Protein AF-0000000075265847 (afdb_homodimer)

Solvent-accessible surface area (backbone atoms only — not comparable to full-atom values): 12964 Å² total; per-residue (Å²): 106,71,60,53,37,53,52,49,43,49,44,54,66,62,80,43,61,28,34,30,32,36,36,67,32,55,53,76,58,84,52,82,84,31,66,40,62,36,36,36,45,34,37,46,44,64,29,36,35,35,42,69,47,59,87,81,55,74,63,70,60,64,56,57,48,52,52,39,46,28,69,57,31,28,37,22,17,57,64,40,64,60,42,39,52,38,47,22,68,69,51,72,51,67,64,33,45,73,42,57,48,54,59,61,51,72,42,48,92,68,62,66,69,43,75,41,54,42,87,81,101,110,70,61,54,37,55,51,51,44,49,45,57,66,61,80,44,60,26,34,30,32,33,37,65,32,53,54,77,58,86,52,83,83,30,66,40,62,35,36,36,46,34,36,48,45,65,30,36,34,35,41,67,49,59,86,82,56,73,63,73,59,66,57,58,48,54,51,40,45,28,70,55,33,27,38,22,19,56,63,38,64,59,43,39,52,37,47,22,70,70,50,71,50,68,63,32,46,74,41,57,48,55,59,63,49,70,44,51,92,66,63,68,69,42,74,41,54,41,87,80,102

pLDDT: mean 77.21, std 16.49, range [43.28, 97.56]

InterPro domains:
  IPR012337 Ribonuclease H-like superfamily [SSF53098] (10-109)
  IPR036397 Ribonuclease H superfamily [G3DSA:3.30.420.10] (1-119)

Nearest PDB structures (foldseek):
  2e6m-assembly1_A  TM=7.555E-01  e=4.601E-06  Mus musculus
  6k1d-assembly1_A  TM=6.950E-01  e=8.178E-07  Homo sapiens
  6k1c-assembly1_B  TM=6.923E-01  e=1.487E-06  Homo sapiens
  2fbv-assembly1_A  TM=7.306E-01  e=2.121E-05  Homo sapiens
  5v5f-assembly1_B  TM=6.894E-01  e=1.194E-04  Arabidopsis thaliana

Foldseek 3Di:
DVVLLVQVVVQVPVVAQAEKEKDWDWDPPPDPLGLATQWIWIGDDPDIDIDGDDSPDQADDPSVLCQQQDQSYAYEDACVVSNQVRCCVRRVHHGYHYDHPVVVVVCVPPDDDDDDDSVVD/DVVLLVQVVVQVPVVAQAEKEKDWDWDPPPDPLGLATQWIWIGDDPDIDIDGDDSPDQADDPSVLCQQQDQSYAYEDACVVSNQVRCCVRRVGHGYHYDHPVVVVVCPPPDDDDDDDSVVD

Organism: NCBI:txid747725

Structure (mmCIF, N/CA/C/O backbone):
data_AF-0000000075265847-model_v1
#
loop_
_entity.id
_entity.type
_entity.pdbx_description
1 polymer '3-5 exonuclease domain-containing protein'
#
loop_
_atom_site.group_PDB
_atom_site.id
_atom_site.type_symbol
_atom_site.label_atom_id
_atom_site.label_alt_id
_atom_site.label_comp_id
_atom_site.label_asym_id
_atom_site.label_entity_id
_atom_site.label_seq_id
_atom_site.pdbx_PDB_ins_code
_atom_site.Cartn_x
_atom_site.Cartn_y
_atom_site.Cartn_z
_atom_site.occupancy
_atom_site.B_iso_or_equiv
_atom_site.auth_seq_id
_atom_site.auth_comp_id
_atom_site.auth_asym_id
_atom_site.auth_atom_id
_atom_site.pdbx_PDB_model_num
ATOM 1 N N . MET A 1 1 ? 11.133 -18.25 -2.752 1 44.12 1 MET A N 1
ATOM 2 C CA . MET A 1 1 ? 9.734 -18.344 -2.348 1 44.12 1 MET A CA 1
ATOM 3 C C . MET A 1 1 ? 9.617 -18.688 -0.869 1 44.12 1 MET A C 1
ATOM 5 O O . MET A 1 1 ? 8.68 -18.25 -0.195 1 44.12 1 MET A O 1
ATOM 9 N N . LYS A 1 2 ? 10.586 -19.547 -0.464 1 52.62 2 LYS A N 1
ATOM 10 C CA . LYS A 1 2 ? 10.68 -19.969 0.93 1 52.62 2 LYS A CA 1
ATOM 11 C C . LYS A 1 2 ? 10.758 -18.781 1.867 1 52.62 2 LYS A C 1
ATOM 13 O O . LYS A 1 2 ? 10.078 -18.734 2.896 1 52.62 2 LYS A O 1
ATOM 18 N N . ASP A 1 3 ? 11.328 -17.812 1.285 1 56.88 3 ASP A N 1
ATOM 19 C CA . ASP A 1 3 ? 11.641 -16.656 2.107 1 56.88 3 ASP A CA 1
ATOM 20 C C . ASP A 1 3 ? 10.422 -15.758 2.283 1 56.88 3 ASP A C 1
ATOM 22 O O . ASP A 1 3 ? 10.148 -15.273 3.385 1 56.88 3 ASP A O 1
ATOM 26 N N . LEU A 1 4 ? 9.602 -15.812 1.253 1 54.72 4 LEU A N 1
ATOM 27 C CA . LEU A 1 4 ? 8.398 -15 1.376 1 54.72 4 LEU A CA 1
ATOM 28 C C . LEU A 1 4 ? 7.492 -15.531 2.48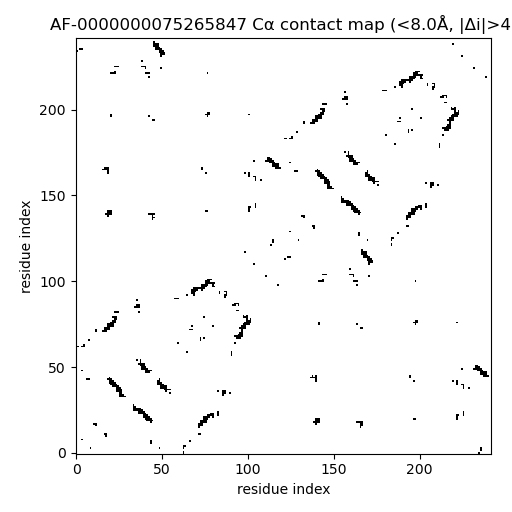 1 54.72 4 LEU A C 1
ATOM 30 O O . LEU A 1 4 ? 6.965 -14.766 3.285 1 54.72 4 LEU A O 1
ATOM 34 N N . ASN A 1 5 ? 7.363 -16.859 2.508 1 55.22 5 ASN A N 1
ATOM 35 C CA . ASN A 1 5 ? 6.516 -17.516 3.498 1 55.22 5 ASN A CA 1
ATOM 36 C C . ASN A 1 5 ? 6.984 -17.219 4.918 1 55.22 5 ASN A C 1
ATOM 38 O O . ASN A 1 5 ? 6.164 -16.969 5.805 1 55.22 5 ASN A O 1
ATOM 42 N N . GLU A 1 6 ? 8.203 -17.484 4.934 1 57.03 6 GLU A N 1
ATOM 43 C CA . GLU A 1 6 ? 8.75 -17.297 6.273 1 57.03 6 GLU A CA 1
ATOM 44 C C . GLU A 1 6 ? 8.547 -15.867 6.754 1 57.03 6 GLU A C 1
ATOM 46 O O . GLU A 1 6 ? 8.219 -15.641 7.922 1 57.03 6 GLU A O 1
ATOM 51 N N . LYS A 1 7 ? 8.75 -15.094 5.816 1 55.59 7 LYS A N 1
ATOM 52 C CA . LYS A 1 7 ? 8.68 -13.688 6.219 1 55.59 7 LYS A CA 1
ATOM 53 C C . LYS A 1 7 ? 7.238 -13.25 6.441 1 55.59 7 LYS A C 1
ATOM 55 O O . LYS A 1 7 ? 6.941 -12.523 7.395 1 55.59 7 LYS A O 1
ATOM 60 N N . LEU A 1 8 ? 6.449 -13.758 5.512 1 55.59 8 LEU A N 1
ATOM 61 C CA . LEU A 1 8 ? 5.043 -13.422 5.719 1 55.59 8 LEU A CA 1
ATOM 62 C C . LEU A 1 8 ? 4.492 -14.117 6.953 1 55.59 8 LEU A C 1
ATOM 64 O O . LEU A 1 8 ? 3.57 -13.617 7.602 1 55.59 8 LEU A O 1
ATOM 68 N N . ALA A 1 9 ? 5.039 -15.289 7.156 1 53.78 9 ALA A N 1
ATOM 69 C CA . ALA A 1 9 ? 4.715 -16.016 8.375 1 53.78 9 ALA A CA 1
ATOM 70 C C . ALA A 1 9 ? 5.062 -15.203 9.617 1 53.78 9 ALA A C 1
ATOM 72 O O . ALA A 1 9 ? 4.367 -15.281 10.633 1 53.78 9 ALA A O 1
ATOM 73 N N . VAL A 1 10 ? 6.035 -14.539 9.461 1 49.72 10 VAL A N 1
ATOM 74 C CA . VAL A 1 10 ? 6.438 -13.695 10.586 1 49.72 10 VAL A CA 1
ATOM 75 C C . VAL A 1 10 ? 5.41 -12.594 10.797 1 49.72 10 VAL A C 1
ATOM 77 O O . VAL A 1 10 ? 5.086 -12.25 11.938 1 49.72 10 VAL A O 1
ATOM 80 N N . ALA A 1 11 ? 4.992 -12.133 9.664 1 50.72 11 ALA A N 1
ATOM 81 C CA . ALA A 1 11 ? 3.93 -11.141 9.82 1 50.72 11 ALA A CA 1
ATOM 82 C C . ALA A 1 11 ? 2.709 -11.742 10.508 1 50.72 11 ALA A C 1
ATOM 84 O O . ALA A 1 11 ? 2.004 -11.062 11.25 1 50.72 11 ALA A O 1
ATOM 85 N N . LYS A 1 12 ? 2.463 -12.984 10.203 1 49.75 12 LYS A N 1
ATOM 86 C CA . LYS A 1 12 ? 1.387 -13.727 10.859 1 49.75 12 LYS A CA 1
ATOM 87 C C . LYS A 1 12 ? 1.644 -13.859 12.359 1 49.75 12 LYS A C 1
ATOM 89 O O . LYS A 1 12 ? 0.705 -13.836 13.156 1 49.75 12 LYS A O 1
ATOM 94 N N . ASN A 1 13 ? 2.812 -14.234 12.594 1 46.66 13 ASN A N 1
ATOM 95 C CA . ASN A 1 13 ? 3.07 -14.68 13.961 1 46.66 13 ASN A CA 1
ATOM 96 C C . ASN A 1 13 ? 2.918 -13.531 14.953 1 46.66 13 ASN A C 1
ATOM 98 O O . ASN A 1 13 ? 3.006 -13.742 16.172 1 46.66 13 ASN A O 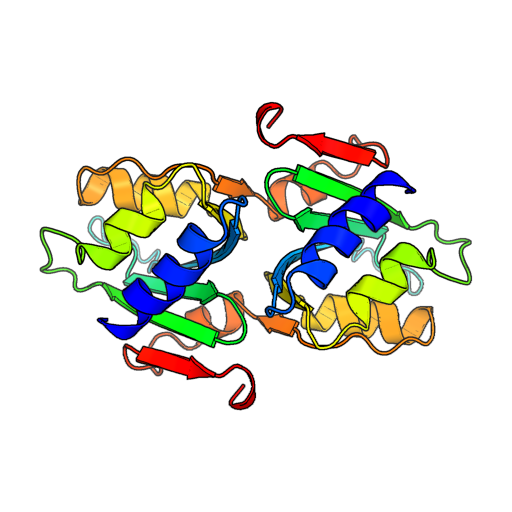1
ATOM 102 N N . ALA A 1 14 ? 2.842 -12.43 14.398 1 44.59 14 ALA A N 1
ATOM 103 C CA . ALA A 1 14 ? 2.811 -11.484 15.516 1 44.59 14 ALA A CA 1
ATOM 104 C C . ALA A 1 14 ? 1.408 -11.391 16.109 1 44.59 14 ALA A C 1
ATOM 106 O O . ALA A 1 14 ? 1.193 -10.68 17.094 1 44.59 14 ALA A O 1
ATOM 107 N N . GLY A 1 15 ? 0.545 -12.312 15.93 1 49.16 15 GLY A N 1
ATOM 108 C CA . GLY A 1 15 ? -0.742 -12.203 16.594 1 49.16 15 GLY A CA 1
ATOM 109 C C . GLY A 1 15 ? -1.493 -10.938 16.25 1 49.16 15 GLY A C 1
ATOM 110 O O . GLY A 1 15 ? -2.49 -10.602 16.891 1 49.16 15 GLY A O 1
ATOM 111 N N . ARG A 1 16 ? -0.965 -10.094 15.492 1 57.69 16 ARG A N 1
ATOM 112 C CA . ARG A 1 16 ? -1.621 -8.844 15.141 1 57.69 16 ARG A CA 1
ATOM 113 C C . ARG A 1 16 ? -1.81 -8.727 13.625 1 57.69 16 ARG A C 1
ATOM 115 O O . ARG A 1 16 ? -1.023 -9.273 12.852 1 57.69 16 ARG A O 1
ATOM 122 N N . PRO A 1 17 ? -2.996 -8.188 13.25 1 64.38 17 PRO A N 1
ATOM 123 C CA . PRO A 1 17 ? -3.188 -7.906 11.828 1 64.38 17 PRO A CA 1
ATOM 124 C C . PRO A 1 17 ? -1.991 -7.191 11.195 1 64.38 17 PRO A C 1
ATOM 126 O O . PRO A 1 17 ? -1.363 -6.352 11.844 1 64.38 17 PRO A O 1
ATOM 129 N N . SER A 1 18 ? -1.623 -7.84 10.094 1 79.44 18 SER A N 1
ATOM 130 C CA . SER A 1 18 ? -0.477 -7.273 9.391 1 79.44 18 SER A CA 1
ATOM 131 C C . SER A 1 18 ? -0.901 -6.625 8.078 1 79.44 18 SER A C 1
ATOM 133 O O . SER A 1 18 ? -1.967 -6.934 7.539 1 79.44 18 SER A O 1
ATOM 135 N N . VAL A 1 19 ? -0.211 -5.566 7.672 1 87.44 19 VAL A N 1
ATOM 136 C CA . VAL A 1 19 ? -0.46 -4.883 6.406 1 87.44 19 VAL A CA 1
ATOM 137 C C . VAL A 1 19 ? 0.689 -5.156 5.438 1 87.44 19 VAL A C 1
ATOM 139 O O . VAL A 1 19 ? 1.859 -5.125 5.828 1 87.44 19 VAL A O 1
ATOM 142 N N . ILE A 1 20 ? 0.306 -5.496 4.195 1 89.62 20 ILE A N 1
ATOM 143 C CA . ILE A 1 20 ? 1.3 -5.598 3.133 1 89.62 20 ILE A CA 1
ATOM 144 C C . ILE A 1 20 ? 0.877 -4.73 1.949 1 89.62 20 ILE A C 1
ATOM 146 O O . ILE A 1 20 ? -0.312 -4.465 1.759 1 89.62 20 ILE A O 1
ATOM 150 N N . GLY A 1 21 ? 1.846 -4.219 1.246 1 91 21 GLY A N 1
ATOM 151 C CA . GLY A 1 21 ? 1.562 -3.6 -0.037 1 91 21 GLY A CA 1
ATOM 152 C C . GLY A 1 21 ? 1.447 -4.598 -1.173 1 91 21 GLY A C 1
ATOM 153 O O . GLY A 1 21 ? 2.219 -5.559 -1.243 1 91 21 GLY A O 1
ATOM 154 N N . LEU A 1 22 ? 0.469 -4.367 -1.992 1 92.62 22 LEU A N 1
ATOM 155 C CA . LEU A 1 22 ? 0.282 -5.258 -3.131 1 92.62 22 LEU A CA 1
ATOM 156 C C . LEU A 1 22 ? -0.04 -4.469 -4.395 1 92.62 22 LEU A C 1
ATOM 158 O O . LEU A 1 22 ? -0.836 -3.525 -4.355 1 92.62 22 LEU A O 1
ATOM 162 N N . ASP A 1 23 ? 0.69 -4.863 -5.422 1 88.06 23 ASP A N 1
ATOM 163 C CA . ASP A 1 23 ? 0.349 -4.359 -6.75 1 88.06 23 ASP A CA 1
ATOM 164 C C . ASP A 1 23 ? 0.289 -5.496 -7.77 1 88.06 23 ASP A C 1
ATOM 166 O O . ASP A 1 23 ? 0.833 -6.578 -7.535 1 88.06 23 ASP A O 1
ATOM 170 N N . THR A 1 24 ? -0.585 -5.23 -8.773 1 89.75 24 THR A N 1
ATOM 171 C CA . THR A 1 24 ? -0.659 -6.199 -9.867 1 89.75 24 THR A CA 1
ATOM 172 C C . THR A 1 24 ? -0.513 -5.5 -11.211 1 89.75 24 THR A C 1
ATOM 174 O O . THR A 1 24 ? -1.019 -4.395 -11.406 1 89.75 24 THR A O 1
ATOM 177 N N . GLU A 1 25 ? 0.151 -6.195 -12.094 1 84.25 25 GLU A N 1
ATOM 178 C CA . GLU A 1 25 ? 0.326 -5.703 -13.453 1 84.25 25 GLU A CA 1
ATOM 179 C C . GLU A 1 25 ? -0.138 -6.738 -14.477 1 84.25 25 GLU A C 1
ATOM 181 O O . GLU A 1 25 ? 0.118 -7.934 -14.32 1 84.25 25 GLU A O 1
ATOM 186 N N . TRP A 1 26 ? -0.874 -6.18 -15.414 1 81.44 26 TRP A N 1
ATOM 187 C CA . TRP A 1 26 ? -1.329 -7.031 -16.5 1 81.44 26 TRP A CA 1
ATOM 188 C C . TRP A 1 26 ? -1.251 -6.293 -17.844 1 81.44 26 TRP A C 1
ATOM 190 O O . TRP A 1 26 ? -1.156 -5.062 -17.875 1 81.44 26 TRP A O 1
ATOM 200 N N . ASN A 1 27 ? -0.894 -6.934 -18.891 1 71.75 27 ASN A N 1
ATOM 201 C CA . ASN A 1 27 ? -0.859 -6.352 -20.219 1 71.75 27 ASN A CA 1
ATOM 202 C C . ASN A 1 27 ? -2.26 -6.219 -20.812 1 71.75 27 ASN A C 1
ATOM 204 O O . ASN A 1 27 ? -3.02 -7.188 -20.844 1 71.75 27 ASN A O 1
ATOM 208 N N . ASP A 1 28 ? -2.725 -4.957 -20.828 1 62.78 28 ASP A N 1
ATOM 209 C CA . ASP A 1 28 ? -4.039 -4.711 -21.406 1 62.78 28 ASP A CA 1
ATOM 210 C C . ASP A 1 28 ? -4.051 -5.07 -22.891 1 62.78 28 ASP A C 1
ATOM 212 O O . ASP A 1 28 ? -5.039 -4.824 -23.594 1 62.78 28 ASP A O 1
ATOM 216 N N . ASN A 1 29 ? -2.984 -5.445 -23.422 1 56.91 29 ASN A N 1
ATOM 217 C CA . ASN A 1 29 ? -3.121 -5.688 -24.859 1 56.91 29 ASN A CA 1
ATOM 218 C C . ASN A 1 29 ? -4.309 -6.598 -25.156 1 56.91 29 ASN A C 1
ATOM 220 O O . ASN A 1 29 ? -4.734 -7.375 -24.297 1 56.91 29 ASN A O 1
ATOM 224 N N . GLU A 1 30 ? -5.117 -6.16 -26.125 1 50.12 30 GLU A N 1
ATOM 225 C CA . GLU A 1 30 ? -6.352 -6.672 -26.719 1 50.12 30 GLU A CA 1
ATOM 226 C C . GLU A 1 30 ? -6.371 -8.195 -26.719 1 50.12 30 GLU A C 1
ATOM 228 O O . GLU A 1 30 ? -7.309 -8.805 -27.234 1 50.12 30 GLU A O 1
ATOM 233 N N . ASN A 1 31 ? -5.371 -8.836 -26.484 1 51.03 31 ASN A N 1
ATOM 234 C CA . ASN A 1 31 ? -5.547 -10.281 -26.594 1 51.03 31 ASN A CA 1
ATOM 235 C C . ASN A 1 31 ? -6.27 -10.852 -25.391 1 51.03 31 ASN A C 1
ATOM 237 O O . ASN A 1 31 ? -5.934 -10.523 -24.25 1 51.03 31 ASN A O 1
ATOM 241 N N . PRO A 1 32 ? -7.414 -11.406 -25.547 1 50 32 PRO A N 1
ATOM 242 C CA . PRO A 1 32 ? -8.344 -12.016 -24.594 1 50 32 PRO A CA 1
ATOM 243 C C . PRO A 1 32 ? -7.633 -12.664 -23.406 1 50 32 PRO A C 1
ATOM 245 O O . PRO A 1 32 ? -8.172 -12.672 -22.297 1 50 32 PRO A O 1
ATOM 248 N N . ARG A 1 33 ? -6.637 -13.461 -23.719 1 51.41 33 ARG A N 1
ATOM 249 C CA . ARG A 1 33 ? -5.93 -14.18 -22.672 1 51.41 33 ARG A CA 1
ATOM 250 C C . ARG A 1 33 ? -5.191 -13.211 -21.75 1 51.41 33 ARG A C 1
ATOM 252 O O . ARG A 1 33 ? -4.574 -13.625 -20.766 1 51.41 33 ARG A O 1
ATOM 259 N N . HIS A 1 34 ? -5.145 -11.914 -22.031 1 55.81 34 HIS A N 1
ATOM 260 C CA . HIS A 1 34 ? -4.285 -10.828 -21.562 1 55.81 34 HIS A CA 1
ATOM 261 C C . HIS A 1 34 ? -4.828 -10.211 -20.281 1 55.81 34 HIS A C 1
ATOM 263 O O . HIS A 1 34 ? -4.309 -9.203 -19.797 1 55.81 34 HIS A O 1
ATOM 269 N N . ASP A 1 35 ? -5.82 -10.812 -19.734 1 61.53 35 ASP A N 1
ATOM 270 C CA . ASP A 1 35 ? -6.375 -10.297 -18.484 1 61.53 35 ASP A CA 1
ATOM 271 C C . ASP A 1 35 ? -5.691 -10.93 -17.281 1 61.53 35 ASP A C 1
ATOM 273 O O . ASP A 1 35 ? -6.211 -10.875 -16.156 1 61.53 35 ASP A O 1
ATOM 277 N N . GLN A 1 36 ? -4.586 -11.477 -17.719 1 82.88 36 GLN A N 1
ATOM 278 C CA . GLN A 1 36 ? -3.984 -12.203 -16.609 1 82.88 36 GLN A CA 1
ATOM 279 C C . GLN A 1 36 ? -2.883 -11.383 -15.938 1 82.88 36 GLN A C 1
ATOM 281 O O . GLN A 1 36 ? -2.111 -10.695 -16.625 1 82.88 36 GLN A O 1
ATOM 286 N N . VAL A 1 37 ? -2.934 -11.406 -14.742 1 88.88 37 VAL A N 1
ATOM 287 C CA . VAL A 1 37 ? -1.876 -10.758 -13.969 1 88.88 37 VAL A CA 1
ATOM 288 C C . VAL A 1 37 ? -0.53 -11.398 -14.297 1 88.88 37 VAL A C 1
ATOM 290 O O . VAL A 1 37 ? -0.396 -12.625 -14.266 1 88.88 37 VAL A O 1
ATOM 293 N N . ASP A 1 38 ? 0.388 -10.539 -14.695 1 87.31 38 ASP A N 1
ATOM 294 C CA . ASP A 1 38 ? 1.698 -11.055 -15.078 1 87.31 38 ASP A CA 1
ATOM 295 C C . ASP A 1 38 ? 2.701 -10.922 -13.938 1 87.31 38 ASP A C 1
ATOM 297 O O . ASP A 1 38 ? 3.588 -11.766 -13.781 1 87.31 38 ASP A O 1
ATOM 301 N N . VAL A 1 39 ? 2.566 -9.859 -13.211 1 87.06 39 VAL A N 1
ATOM 302 C CA . VAL A 1 39 ? 3.547 -9.57 -12.172 1 87.06 39 VAL A CA 1
ATOM 303 C C . VAL A 1 39 ? 2.836 -9.109 -10.906 1 87.06 39 VAL A C 1
ATOM 305 O O . VAL A 1 39 ? 1.888 -8.32 -10.969 1 87.06 39 VAL A O 1
ATOM 308 N N . ILE A 1 40 ? 3.375 -9.602 -9.75 1 90.19 40 ILE A N 1
ATOM 309 C CA . ILE A 1 40 ? 2.842 -9.195 -8.453 1 90.19 40 ILE A CA 1
ATOM 310 C C . ILE A 1 40 ? 3.984 -8.742 -7.543 1 90.19 40 ILE A C 1
ATOM 312 O O . ILE A 1 40 ? 4.723 -9.578 -7.008 1 90.19 40 ILE A O 1
ATOM 316 N N . PRO A 1 41 ? 4.191 -7.516 -7.379 1 89.25 41 PRO A N 1
ATOM 317 C CA . PRO A 1 41 ? 5.051 -7.008 -6.305 1 89.25 41 PRO A CA 1
ATOM 318 C C . PRO A 1 41 ? 4.344 -6.969 -4.953 1 89.25 41 PRO A C 1
ATOM 320 O O . PRO A 1 41 ? 3.193 -6.535 -4.863 1 89.25 41 PRO A O 1
ATOM 323 N N . ILE A 1 42 ? 4.953 -7.48 -3.941 1 89.44 42 ILE A N 1
ATOM 324 C CA . ILE A 1 42 ? 4.434 -7.492 -2.578 1 89.44 42 ILE A CA 1
ATOM 325 C C . ILE A 1 42 ? 5.449 -6.852 -1.635 1 89.44 42 ILE A C 1
ATOM 327 O O . ILE A 1 42 ? 6.598 -7.301 -1.55 1 89.44 42 ILE A O 1
ATOM 331 N N . ALA A 1 43 ? 5.02 -5.844 -1.036 1 87.81 43 ALA A N 1
ATOM 332 C CA . ALA A 1 43 ? 5.867 -5.184 -0.047 1 87.81 43 ALA A CA 1
ATOM 333 C C . ALA A 1 43 ? 5.547 -5.676 1.362 1 87.81 43 ALA A C 1
ATOM 335 O O . ALA A 1 43 ? 4.395 -5.633 1.796 1 87.81 43 ALA A O 1
ATOM 336 N N . HIS A 1 44 ? 6.484 -6.129 2.08 1 82.81 44 HIS A N 1
ATOM 337 C CA . HIS A 1 44 ? 6.363 -6.609 3.453 1 82.81 44 HIS A CA 1
ATOM 338 C C . HIS A 1 44 ? 7.633 -6.324 4.25 1 82.81 44 HIS A C 1
ATOM 340 O O . HIS A 1 44 ? 8.742 -6.559 3.764 1 82.81 44 HIS A O 1
ATOM 346 N N . ASP A 1 45 ? 7.371 -5.758 5.438 1 77.44 45 ASP A N 1
ATOM 347 C CA . ASP A 1 45 ? 8.484 -5.359 6.289 1 77.44 45 ASP A CA 1
ATOM 348 C C . ASP A 1 45 ? 9.406 -4.383 5.566 1 77.44 45 ASP A C 1
ATOM 350 O O . ASP A 1 45 ? 8.969 -3.328 5.105 1 77.44 45 ASP A O 1
ATOM 354 N N . ASN A 1 46 ? 10.641 -4.684 5.352 1 76.69 46 ASN A N 1
ATOM 355 C CA . ASN A 1 46 ? 11.594 -3.824 4.652 1 76.69 46 ASN A CA 1
ATOM 356 C C . ASN A 1 46 ? 12.078 -4.461 3.354 1 76.69 46 ASN A C 1
ATOM 358 O O . ASN A 1 46 ? 13.211 -4.242 2.936 1 76.69 46 ASN A O 1
ATOM 362 N N . THR A 1 47 ? 11.109 -5.242 2.812 1 79.56 47 THR A N 1
ATOM 363 C CA . THR A 1 47 ? 11.477 -5.945 1.586 1 79.56 47 THR A CA 1
ATOM 364 C C . THR A 1 47 ? 10.336 -5.902 0.577 1 79.56 47 THR A C 1
ATOM 366 O O . THR A 1 47 ? 9.195 -5.605 0.938 1 79.56 47 THR A O 1
ATOM 369 N N . VAL A 1 48 ? 10.719 -6.176 -0.699 1 83.75 48 VAL A N 1
ATOM 370 C CA . VAL A 1 48 ? 9.734 -6.367 -1.76 1 83.75 48 VAL A CA 1
ATOM 371 C C . VAL A 1 48 ? 9.961 -7.711 -2.443 1 83.75 48 VAL A C 1
ATOM 373 O O . VAL A 1 48 ? 11.094 -8.031 -2.824 1 83.75 48 VAL A O 1
ATOM 376 N N . SER A 1 49 ? 8.906 -8.445 -2.477 1 84.81 49 SER A N 1
ATOM 377 C CA . SER A 1 49 ? 8.914 -9.68 -3.254 1 84.81 49 SER A CA 1
ATOM 378 C C . SER A 1 49 ? 8.195 -9.492 -4.586 1 84.81 49 SER A C 1
ATOM 380 O O . SER A 1 49 ? 7.07 -9 -4.625 1 84.81 49 SER A O 1
ATOM 382 N N . VAL A 1 50 ? 8.93 -9.859 -5.641 1 84.44 50 VAL A N 1
ATOM 383 C CA . VAL A 1 50 ? 8.32 -9.758 -6.965 1 84.44 50 VAL A CA 1
ATOM 384 C C . VAL A 1 50 ? 8.102 -11.148 -7.543 1 84.44 50 VAL A C 1
ATOM 386 O O . VAL A 1 50 ? 9.023 -11.969 -7.594 1 84.44 50 VAL A O 1
ATOM 389 N N . LEU A 1 51 ? 6.859 -11.383 -7.945 1 86.12 51 LEU A N 1
ATOM 390 C CA . LEU A 1 51 ? 6.527 -12.672 -8.555 1 86.12 51 LEU A CA 1
ATOM 391 C C . LEU A 1 51 ? 6.023 -12.477 -9.977 1 86.12 51 LEU A C 1
ATOM 393 O O . LEU A 1 51 ? 5.09 -11.711 -10.219 1 86.12 51 LEU A O 1
ATOM 397 N N . HIS A 1 52 ? 6.715 -13.195 -10.844 1 85.75 52 HIS A N 1
ATOM 398 C CA . HIS A 1 52 ? 6.223 -13.266 -12.211 1 85.75 52 HIS A CA 1
ATOM 399 C C . HIS A 1 52 ? 5.328 -14.492 -12.414 1 85.75 52 HIS A C 1
ATOM 401 O O . HIS A 1 52 ? 5.746 -15.617 -12.148 1 85.75 52 HIS A O 1
ATOM 407 N N . ILE A 1 53 ? 4.18 -14.172 -12.844 1 86.88 53 ILE A N 1
ATOM 408 C CA . ILE A 1 53 ? 3.236 -15.266 -13.062 1 86.88 53 ILE A CA 1
ATOM 409 C C . ILE A 1 53 ? 3.357 -15.773 -14.5 1 86.88 53 ILE A C 1
ATOM 411 O O . ILE A 1 53 ? 3.16 -15.016 -15.453 1 86.88 53 ILE A O 1
ATOM 415 N N . ASP A 1 54 ? 3.652 -17.031 -14.523 1 86.38 54 ASP A N 1
ATOM 416 C CA . ASP A 1 54 ? 3.734 -17.641 -15.844 1 86.38 54 ASP A CA 1
ATOM 417 C C . ASP A 1 54 ? 2.344 -17.969 -16.391 1 86.38 54 ASP A C 1
ATOM 419 O O . ASP A 1 54 ? 1.486 -18.469 -15.656 1 86.38 54 ASP A O 1
ATOM 423 N N . ARG A 1 55 ? 2.18 -17.75 -17.578 1 84.31 55 ARG A N 1
ATOM 424 C CA . ARG A 1 55 ? 0.883 -17.969 -18.203 1 84.31 55 ARG A CA 1
ATOM 425 C C . ARG A 1 55 ? 0.524 -19.453 -18.219 1 84.31 55 ARG A C 1
ATOM 427 O O . ARG A 1 55 ? -0.653 -19.812 -18.312 1 84.31 55 ARG A O 1
ATOM 434 N N . SER A 1 56 ? 1.468 -20.234 -18.062 1 89.31 56 SER A N 1
ATOM 435 C CA . SER A 1 56 ? 1.245 -21.672 -18.109 1 89.31 56 SER A CA 1
ATOM 436 C C . SER A 1 56 ? 0.832 -22.219 -16.75 1 89.31 56 SER A C 1
ATOM 438 O O . SER A 1 56 ? 0.444 -23.375 -16.625 1 89.31 56 SER A O 1
ATOM 440 N N . TRP A 1 57 ? 0.865 -21.422 -15.797 1 90.69 57 TRP A N 1
ATOM 441 C CA . TRP A 1 57 ? 0.537 -21.891 -14.453 1 90.69 57 TRP A CA 1
ATOM 442 C C . TRP A 1 57 ? -0.956 -22.172 -14.32 1 90.69 57 TRP A C 1
ATOM 444 O O . TRP A 1 57 ? -1.785 -21.422 -14.852 1 90.69 57 TRP A O 1
ATOM 454 N N . SER A 1 58 ? -1.232 -23.266 -13.688 1 93.38 58 SER A N 1
ATOM 455 C CA . SER A 1 58 ? -2.619 -23.578 -13.352 1 93.38 58 SER A CA 1
ATOM 456 C C . SER A 1 58 ? -2.92 -23.25 -11.891 1 93.38 58 SER A C 1
ATOM 458 O O . SER A 1 58 ? -4.082 -23.203 -11.484 1 93.38 58 SER A O 1
ATOM 460 N N . THR A 1 59 ? -1.855 -23.188 -11.172 1 93.56 59 THR A N 1
ATOM 461 C CA . THR A 1 59 ? -1.979 -22.828 -9.758 1 93.56 59 THR A CA 1
ATOM 462 C C . THR A 1 59 ? -0.894 -21.844 -9.352 1 93.56 59 THR A C 1
ATOM 464 O O . THR A 1 59 ? 0.138 -21.734 -10.016 1 93.56 59 THR A O 1
ATOM 467 N N . LEU A 1 60 ? -1.186 -21.125 -8.312 1 92.69 60 LEU A N 1
ATOM 468 C CA . LEU A 1 60 ? -0.19 -20.234 -7.719 1 92.69 60 LEU A CA 1
ATOM 469 C C . LEU A 1 60 ? 0.605 -20.953 -6.637 1 92.69 60 LEU A C 1
ATOM 471 O O . LEU A 1 60 ? 0.123 -21.922 -6.051 1 92.69 60 LEU A O 1
ATOM 475 N N . PRO A 1 61 ? 1.824 -20.406 -6.469 1 88.94 61 PRO A N 1
ATOM 476 C CA . PRO A 1 61 ? 2.555 -20.969 -5.332 1 88.94 61 PRO A CA 1
ATOM 477 C C . PRO A 1 61 ? 1.765 -20.891 -4.027 1 88.94 61 PRO A C 1
ATOM 479 O O . PRO A 1 61 ? 1.112 -19.875 -3.756 1 88.94 61 PRO A O 1
ATOM 482 N N . LYS A 1 62 ? 1.882 -21.953 -3.213 1 89.06 62 LYS A N 1
ATOM 483 C CA . LYS A 1 62 ? 1.108 -22.078 -1.981 1 89.06 62 LYS A CA 1
ATOM 484 C C . LYS A 1 62 ? 1.367 -20.891 -1.052 1 89.06 62 LYS A C 1
ATOM 486 O O . LYS A 1 62 ? 0.445 -20.391 -0.406 1 89.06 62 LYS A O 1
ATOM 491 N N . GLU A 1 63 ? 2.574 -20.484 -1.035 1 85.31 63 GLU A N 1
ATOM 492 C CA . GLU A 1 63 ? 2.943 -19.391 -0.151 1 85.31 63 GLU A CA 1
ATOM 493 C C . GLU A 1 63 ? 2.211 -18.094 -0.531 1 85.31 63 GLU A C 1
ATOM 495 O O . GLU A 1 63 ? 1.79 -17.344 0.341 1 85.31 63 GLU A O 1
ATOM 500 N N . LEU A 1 64 ? 2.111 -17.906 -1.795 1 88.75 64 LEU A N 1
ATOM 501 C CA . LEU A 1 64 ? 1.396 -16.734 -2.266 1 88.75 64 LEU A CA 1
ATOM 502 C C . LEU A 1 64 ? -0.097 -16.844 -1.982 1 88.75 64 LEU A C 1
ATOM 504 O O . LEU A 1 64 ? -0.721 -15.898 -1.503 1 88.75 64 LEU A O 1
ATOM 508 N N . VAL A 1 65 ? -0.578 -17.984 -2.223 1 92.12 65 VAL A N 1
ATOM 509 C CA . VAL A 1 65 ? -1.996 -18.219 -1.972 1 92.12 65 VAL A CA 1
ATOM 510 C C . VAL A 1 65 ? -2.301 -18 -0.491 1 92.12 65 VAL A C 1
ATOM 512 O O . VAL A 1 65 ? -3.283 -17.344 -0.142 1 92.12 65 VAL A O 1
ATOM 515 N N . ASP A 1 66 ? -1.485 -18.484 0.333 1 90.5 66 ASP A N 1
ATOM 516 C CA . ASP A 1 66 ? -1.677 -18.359 1.774 1 90.5 66 ASP A CA 1
ATOM 517 C C . ASP A 1 66 ? -1.78 -16.891 2.189 1 90.5 66 ASP A C 1
ATOM 519 O O . ASP A 1 66 ? -2.584 -16.547 3.057 1 90.5 66 ASP A O 1
ATOM 523 N N . VAL A 1 67 ? -1.017 -16.109 1.586 1 89.69 67 VAL A N 1
ATOM 524 C CA . VAL A 1 67 ? -0.998 -14.68 1.903 1 89.69 67 VAL A CA 1
ATOM 525 C C . VAL A 1 67 ? -2.254 -14.016 1.349 1 89.69 67 VAL A C 1
ATOM 527 O O . VAL A 1 67 ? -2.916 -13.242 2.051 1 89.69 67 VAL A O 1
ATOM 530 N N . LEU A 1 68 ? -2.588 -14.367 0.178 1 93.56 68 LEU A N 1
ATOM 531 C CA . LEU A 1 68 ? -3.678 -13.703 -0.529 1 93.56 68 LEU A CA 1
ATOM 532 C C . LEU A 1 68 ? -5.023 -14.031 0.109 1 93.56 68 LEU A C 1
ATOM 534 O O . LEU A 1 68 ? -5.934 -13.203 0.113 1 93.56 68 LEU A O 1
ATOM 538 N N . VAL A 1 69 ? -5.078 -15.195 0.737 1 94.56 69 VAL A N 1
ATOM 539 C CA . VAL A 1 69 ? -6.371 -15.633 1.247 1 94.56 69 VAL A CA 1
ATOM 540 C C . VAL A 1 69 ? -6.445 -15.383 2.752 1 94.56 69 VAL A C 1
ATOM 542 O O . VAL A 1 69 ? -7.492 -15.602 3.371 1 94.56 69 VAL A O 1
ATOM 545 N N . ASN A 1 70 ? -5.371 -15.016 3.309 1 89.75 70 ASN A N 1
ATOM 546 C CA . ASN A 1 70 ? -5.328 -14.805 4.754 1 89.75 70 ASN A CA 1
ATOM 547 C C . ASN A 1 70 ? -6.094 -13.547 5.16 1 89.75 70 ASN A C 1
ATOM 549 O O . ASN A 1 70 ? -5.719 -12.438 4.777 1 89.75 70 ASN A O 1
ATOM 553 N N . VAL A 1 71 ? -7.043 -13.688 6.035 1 89.12 71 VAL A N 1
ATOM 554 C CA . VAL A 1 71 ? -7.93 -12.594 6.41 1 89.12 71 VAL A CA 1
ATOM 555 C C . VAL A 1 71 ? -7.211 -11.656 7.383 1 89.12 71 VAL A C 1
ATOM 557 O O . VAL A 1 71 ? -7.59 -10.492 7.523 1 89.12 71 VAL A O 1
ATOM 560 N N . ASP A 1 72 ? -6.199 -12.117 7.965 1 84.25 72 ASP A N 1
ATOM 561 C CA . ASP A 1 72 ? -5.492 -11.336 8.969 1 84.25 72 ASP A CA 1
ATOM 562 C C . ASP A 1 72 ? -4.43 -10.445 8.328 1 84.25 72 ASP A C 1
ATOM 564 O O . ASP A 1 72 ? -3.805 -9.625 9 1 84.25 72 ASP A O 1
ATOM 568 N N . ILE A 1 73 ? -4.266 -10.609 7.059 1 86.94 73 ILE A N 1
ATOM 569 C CA . ILE A 1 73 ? -3.311 -9.781 6.324 1 86.94 73 ILE A CA 1
ATOM 570 C C . ILE A 1 73 ? -4.062 -8.844 5.383 1 86.94 73 ILE A C 1
ATOM 572 O O . ILE A 1 73 ? -4.73 -9.297 4.449 1 86.94 73 ILE A O 1
ATOM 576 N N . THR A 1 74 ? -3.906 -7.586 5.652 1 89.38 74 THR A N 1
ATOM 577 C CA . THR A 1 74 ? -4.535 -6.594 4.785 1 89.38 74 THR A CA 1
ATOM 578 C C . THR A 1 74 ? -3.635 -6.262 3.6 1 89.38 74 THR A C 1
ATOM 580 O O . THR A 1 74 ? -2.475 -5.887 3.779 1 89.38 74 THR A O 1
ATOM 583 N N . LYS A 1 75 ? -4.145 -6.512 2.393 1 91.88 75 LYS A N 1
ATOM 584 C CA . LYS A 1 75 ? -3.438 -6.125 1.175 1 91.88 75 LYS A CA 1
ATOM 585 C C . LYS A 1 75 ? -3.842 -4.723 0.725 1 91.88 75 LYS A C 1
ATOM 587 O O . LYS A 1 75 ? -4.996 -4.492 0.351 1 91.88 75 LYS A O 1
ATOM 592 N N . VAL A 1 76 ? -2.834 -3.883 0.765 1 91.44 76 VAL A N 1
ATOM 593 C CA . VAL A 1 76 ? -3.131 -2.49 0.45 1 91.44 76 VAL A CA 1
ATOM 594 C C . VAL A 1 76 ? -2.453 -2.1 -0.861 1 91.44 76 VAL A C 1
ATOM 596 O O . VAL A 1 76 ? -1.352 -2.566 -1.161 1 91.44 76 VAL A O 1
ATOM 599 N N . GLY A 1 77 ? -3.123 -1.26 -1.603 1 89.75 77 GLY A N 1
ATOM 600 C CA . GLY A 1 77 ? -2.584 -0.77 -2.861 1 89.75 77 GLY A CA 1
ATOM 601 C C . GLY A 1 77 ? -3.625 -0.095 -3.734 1 89.75 77 GLY A C 1
ATOM 602 O O . GLY A 1 77 ? -4.707 0.26 -3.26 1 89.75 77 GLY A O 1
ATOM 603 N N . ARG A 1 78 ? -3.193 0.126 -4.922 1 85.69 78 ARG A N 1
ATOM 604 C CA . ARG A 1 78 ? -4.121 0.669 -5.91 1 85.69 78 ARG A CA 1
ATOM 605 C C . ARG A 1 78 ? -4.637 -0.426 -6.836 1 85.69 78 ARG A C 1
ATOM 607 O O . ARG A 1 78 ? -3.857 -1.245 -7.332 1 85.69 78 ARG A O 1
ATOM 614 N N . SER A 1 79 ? -5.965 -0.454 -7.055 1 87.62 79 SER A N 1
ATOM 615 C CA . SER A 1 79 ? -6.621 -1.422 -7.93 1 87.62 79 SER A CA 1
ATOM 616 C C . SER A 1 79 ? -6.387 -2.85 -7.445 1 87.62 79 SER A C 1
ATOM 618 O O . SER A 1 79 ? -6.172 -3.756 -8.25 1 87.62 79 SER A O 1
ATOM 620 N N . VAL A 1 80 ? -6.273 -2.988 -6.195 1 92.44 80 VAL A N 1
ATOM 621 C CA . VAL A 1 80 ? -6.086 -4.309 -5.598 1 92.44 80 VAL A CA 1
ATOM 622 C C . VAL A 1 80 ? -7.281 -5.199 -5.938 1 92.44 80 VAL A C 1
ATOM 624 O O . VAL A 1 80 ? -7.109 -6.383 -6.246 1 92.44 80 VAL A O 1
ATOM 627 N N . GLY A 1 81 ? -8.406 -4.625 -5.988 1 92.94 81 GLY A N 1
ATOM 628 C CA . GLY A 1 81 ? -9.617 -5.367 -6.297 1 92.94 81 GLY A CA 1
ATOM 629 C C . GLY A 1 81 ? -9.609 -5.977 -7.688 1 92.94 81 GLY A C 1
ATOM 630 O O . GLY A 1 81 ? -10.023 -7.121 -7.871 1 92.94 81 GLY A O 1
ATOM 631 N N . VAL A 1 82 ? -9.172 -5.195 -8.602 1 91.12 82 VAL A N 1
ATOM 632 C CA . VAL A 1 82 ? -9.078 -5.684 -9.977 1 91.12 82 VAL A CA 1
ATOM 633 C C . VAL A 1 82 ? -8.094 -6.852 -10.047 1 91.12 82 VAL A C 1
ATOM 635 O O . VAL A 1 82 ? -8.383 -7.875 -10.672 1 91.12 82 VAL A O 1
ATOM 638 N N . GLY A 1 83 ? -6.984 -6.66 -9.375 1 92.88 83 GLY A N 1
ATOM 639 C CA . GLY A 1 83 ? -6.027 -7.754 -9.297 1 92.88 83 GLY A CA 1
ATOM 640 C C . GLY A 1 83 ? -6.609 -9.008 -8.672 1 92.88 83 GLY A C 1
ATOM 641 O O . GLY A 1 83 ? -6.43 -10.109 -9.195 1 92.88 83 GLY A O 1
ATOM 642 N N . PHE A 1 84 ? -7.312 -8.797 -7.625 1 95.62 84 PHE A N 1
ATOM 643 C CA . PHE A 1 84 ? -7.957 -9.906 -6.941 1 95.62 84 PHE A CA 1
ATOM 644 C C . PHE A 1 84 ? -8.93 -10.625 -7.867 1 95.62 84 PHE A C 1
ATOM 646 O O . PHE A 1 84 ? -8.938 -11.852 -7.945 1 95.62 84 PHE A O 1
ATOM 653 N N . SER A 1 85 ? -9.742 -9.859 -8.508 1 95.62 85 SER A N 1
ATOM 654 C CA . SER A 1 85 ? -10.727 -10.453 -9.406 1 95.62 85 SER A CA 1
ATOM 655 C C . SER A 1 85 ? -10.055 -11.297 -10.492 1 95.62 85 SER A C 1
ATOM 657 O O . SER A 1 85 ? -10.5 -12.406 -10.781 1 95.62 85 SER A O 1
ATOM 659 N N . ARG A 1 86 ? -9.055 -10.82 -10.992 1 93.44 86 ARG A N 1
ATOM 660 C CA . ARG A 1 86 ? -8.352 -11.531 -12.055 1 93.44 86 ARG A CA 1
ATOM 661 C C . ARG A 1 86 ? -7.703 -12.805 -11.523 1 93.44 86 ARG A C 1
ATOM 663 O O . ARG A 1 86 ? -7.77 -13.852 -12.164 1 93.44 86 ARG A O 1
ATOM 670 N N . LEU A 1 87 ? -7.113 -12.719 -10.406 1 94.94 87 LEU A N 1
ATOM 671 C CA . LEU A 1 87 ? -6.48 -13.875 -9.781 1 94.94 87 LEU A CA 1
ATOM 672 C C . LEU A 1 87 ? -7.523 -14.922 -9.398 1 94.94 87 LEU A C 1
ATOM 674 O O . LEU A 1 87 ? -7.316 -16.125 -9.625 1 94.94 87 LEU A O 1
ATOM 678 N N . ASN A 1 88 ? -8.586 -14.453 -8.797 1 96.12 88 ASN A N 1
ATOM 679 C CA . ASN A 1 88 ? -9.672 -15.352 -8.414 1 96.12 88 ASN A CA 1
ATOM 680 C C . ASN A 1 88 ? -10.203 -16.141 -9.617 1 96.12 88 ASN A C 1
ATOM 682 O O . ASN A 1 88 ? -10.367 -17.359 -9.547 1 96.12 88 ASN A O 1
ATOM 686 N N . ASN A 1 89 ? -10.414 -15.422 -10.633 1 93.44 89 ASN A N 1
ATOM 687 C CA . ASN A 1 89 ? -10.969 -16.031 -11.836 1 93.44 89 ASN A CA 1
ATOM 688 C C . ASN A 1 89 ? -10 -17.031 -12.461 1 93.44 89 ASN A C 1
ATOM 690 O O . ASN A 1 89 ? -10.406 -18.125 -12.859 1 93.44 89 ASN A O 1
ATOM 694 N N . ARG A 1 90 ? -8.852 -16.688 -12.477 1 92.31 90 ARG A N 1
ATOM 695 C CA . ARG A 1 90 ? -7.871 -17.516 -13.172 1 92.31 90 ARG A CA 1
ATOM 696 C C . ARG A 1 90 ? -7.473 -18.719 -12.336 1 92.31 90 ARG A C 1
ATOM 698 O O . ARG A 1 90 ? -7.285 -19.812 -12.867 1 92.31 90 ARG A O 1
ATOM 705 N N . PHE A 1 91 ? -7.348 -18.578 -11.055 1 95.19 91 PHE A N 1
ATOM 706 C CA . PHE A 1 91 ? -6.719 -19.625 -10.258 1 95.19 91 PHE A CA 1
ATOM 707 C C . PHE A 1 91 ? -7.727 -20.25 -9.297 1 95.19 91 PHE A C 1
ATOM 709 O O . PHE A 1 91 ? -7.395 -21.188 -8.57 1 95.19 91 PHE A O 1
ATOM 716 N N . GLY A 1 92 ? -8.859 -19.75 -9.227 1 95.5 92 GLY A N 1
ATOM 717 C CA . GLY A 1 92 ? -9.891 -20.344 -8.391 1 95.5 92 GLY A CA 1
ATOM 718 C C . GLY A 1 92 ? -9.656 -20.125 -6.906 1 95.5 92 GLY A C 1
ATOM 719 O O . GLY A 1 92 ? -9.891 -21.031 -6.098 1 95.5 92 GLY A O 1
ATOM 720 N N . ILE A 1 93 ? -9.109 -19.078 -6.582 1 95.88 93 ILE A N 1
ATOM 721 C CA . ILE A 1 93 ? -8.914 -18.719 -5.184 1 95.88 93 ILE A CA 1
ATOM 722 C C . ILE A 1 93 ? -9.828 -17.547 -4.824 1 95.88 93 ILE A C 1
ATOM 724 O O . ILE A 1 93 ? -10.508 -17 -5.688 1 95.88 93 ILE A O 1
ATOM 728 N N . GLU A 1 94 ? -9.859 -17.266 -3.504 1 97.56 94 GLU A N 1
ATOM 729 C CA . GLU A 1 94 ? -10.609 -16.109 -3.016 1 97.56 94 GLU A CA 1
ATOM 730 C C . GLU A 1 94 ? -9.734 -15.219 -2.143 1 97.56 94 GLU A C 1
ATOM 732 O O . GLU A 1 94 ? -9.617 -15.438 -0.937 1 97.56 94 GLU A O 1
ATOM 737 N N . CYS A 1 95 ? -9.195 -14.273 -2.822 1 97 95 CYS A N 1
ATOM 738 C CA . CYS A 1 95 ? -8.367 -13.32 -2.088 1 97 95 CYS A CA 1
ATOM 739 C C . CYS A 1 95 ?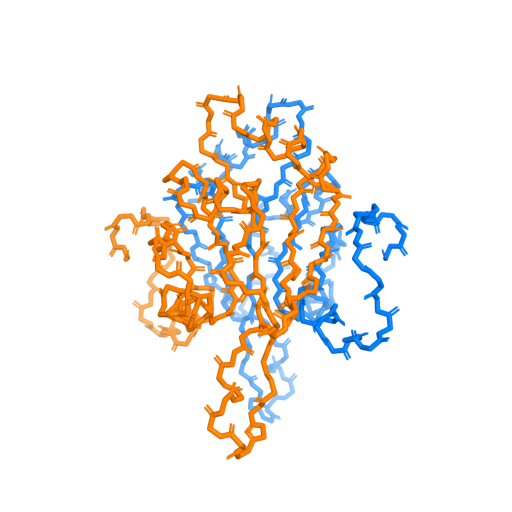 -9.203 -12.562 -1.062 1 97 95 CYS A C 1
ATOM 741 O O . CYS A 1 95 ? -10.367 -12.25 -1.308 1 97 95 CYS A O 1
ATOM 743 N N . LYS A 1 96 ? -8.492 -12.328 0.07 1 94.19 96 LYS A N 1
ATOM 744 C CA . LYS A 1 96 ? -9.242 -11.719 1.163 1 94.19 96 LYS A CA 1
ATOM 745 C C . LYS A 1 96 ? -8.562 -10.438 1.649 1 94.19 96 LYS A C 1
ATOM 747 O O . LYS A 1 96 ? -7.352 -10.273 1.483 1 94.19 96 LYS A O 1
ATOM 752 N N . THR A 1 97 ? -9.359 -9.531 2.213 1 92 97 THR A N 1
ATOM 753 C CA . THR A 1 97 ? -8.969 -8.352 2.982 1 92 97 THR A CA 1
ATOM 754 C C . THR A 1 97 ? -8.156 -7.387 2.123 1 92 97 THR A C 1
ATOM 756 O O . THR A 1 97 ? -6.969 -7.164 2.381 1 92 97 THR A O 1
ATOM 759 N N . LYS A 1 98 ? -8.758 -6.824 1.159 1 92.5 98 LYS A N 1
ATOM 760 C CA . LYS A 1 98 ? -8.164 -5.766 0.343 1 92.5 98 LYS A CA 1
ATOM 761 C C . LYS A 1 98 ? -8.508 -4.387 0.896 1 92.5 98 LYS A C 1
ATOM 763 O O . LYS A 1 98 ? -9.555 -4.203 1.517 1 92.5 98 LYS A O 1
ATOM 768 N N . LEU A 1 99 ? -7.617 -3.5 0.71 1 88.38 99 LEU A N 1
ATOM 769 C CA . LEU A 1 99 ? -7.855 -2.084 0.97 1 88.38 99 LEU A CA 1
ATOM 770 C C . LEU A 1 99 ? -7.41 -1.232 -0.214 1 88.38 99 LEU A C 1
ATOM 772 O O . LEU A 1 99 ? -6.223 -1.188 -0.542 1 88.38 99 LEU A O 1
ATOM 776 N N . GLU A 1 100 ? -8.414 -0.521 -0.751 1 86.75 100 GLU A N 1
ATOM 777 C CA . GLU A 1 100 ? -8.156 0.299 -1.932 1 86.75 100 GLU A CA 1
ATOM 778 C C . GLU A 1 100 ? -7.727 1.709 -1.541 1 86.75 100 GLU A C 1
ATOM 780 O O . GLU A 1 100 ? -8.547 2.52 -1.109 1 86.75 100 GLU A O 1
ATOM 785 N N . LEU A 1 101 ? -6.473 2.01 -1.743 1 80.94 101 LEU A N 1
ATOM 786 C CA . LEU A 1 101 ? -5.973 3.336 -1.392 1 80.94 101 LEU A CA 1
ATOM 787 C C . LEU A 1 101 ? -6.504 4.391 -2.355 1 80.94 101 LEU A C 1
ATOM 789 O O . LEU A 1 101 ? -6.824 5.508 -1.945 1 80.94 101 LEU A O 1
ATOM 793 N N . GLY A 1 102 ? -6.637 4.117 -3.615 1 72.75 102 GLY A N 1
ATOM 794 C CA . GLY A 1 102 ? -7.09 5.074 -4.613 1 72.75 102 GLY A CA 1
ATOM 795 C C . GLY A 1 102 ? -8.539 5.488 -4.426 1 72.75 102 GLY A C 1
ATOM 796 O O . GLY A 1 102 ? -8.922 6.602 -4.789 1 72.75 102 GLY A O 1
ATOM 797 N N . SER A 1 103 ? -9.375 4.676 -3.941 1 67.19 103 SER A N 1
ATOM 798 C CA . SER A 1 103 ? -10.797 4.949 -3.787 1 67.19 103 SER A CA 1
ATOM 799 C C . SER A 1 103 ? -11.047 6.023 -2.734 1 67.19 103 SER A C 1
ATOM 801 O O . SER A 1 103 ? -11.977 6.82 -2.855 1 67.19 103 SER A O 1
ATOM 803 N N . PHE A 1 104 ? -10.234 6.09 -1.699 1 64.19 104 PHE A N 1
ATOM 804 C CA . PHE A 1 104 ? -10.43 7.047 -0.617 1 64.19 104 PHE A CA 1
ATOM 805 C C . PHE A 1 104 ? -10.07 8.461 -1.072 1 64.19 104 PHE A C 1
ATOM 807 O O . PHE A 1 104 ? -10.609 9.438 -0.555 1 64.19 104 PHE A O 1
ATOM 814 N N . CYS A 1 105 ? -9.195 8.445 -2.027 1 58.72 105 CYS A N 1
ATOM 815 C CA . CYS A 1 105 ? -8.789 9.742 -2.562 1 58.72 105 CYS A CA 1
ATOM 816 C C . CYS A 1 105 ? -9.852 10.297 -3.508 1 58.72 105 CYS A C 1
ATOM 818 O O . CYS A 1 105 ? -10.125 11.492 -3.5 1 58.72 105 CYS A O 1
ATOM 820 N N . SER A 1 106 ? -10.297 9.359 -4.234 1 55.75 106 SER A N 1
ATOM 821 C CA . SER A 1 106 ? -11.32 9.828 -5.168 1 55.75 106 SER A CA 1
ATOM 822 C C . SER A 1 106 ? -12.57 10.281 -4.438 1 55.75 106 SER A C 1
ATOM 824 O O . SER A 1 106 ? -13.25 11.211 -4.879 1 55.75 106 SER A O 1
ATOM 826 N N . ALA A 1 107 ? -12.812 9.562 -3.367 1 53.12 107 ALA A N 1
ATOM 827 C CA . ALA A 1 107 ? -13.984 9.953 -2.582 1 53.12 107 ALA A CA 1
ATOM 828 C C . ALA A 1 107 ? -13.695 11.203 -1.754 1 53.12 107 ALA A C 1
ATOM 830 O O . ALA A 1 107 ? -14.508 11.602 -0.916 1 53.12 107 ALA A O 1
ATOM 831 N N . ARG A 1 108 ? -12.703 11.961 -2.105 1 52.12 108 ARG A N 1
ATOM 832 C CA . ARG A 1 108 ? -12.172 13.211 -1.584 1 52.12 108 ARG A CA 1
ATOM 833 C C . ARG A 1 108 ? -13.172 13.883 -0.646 1 52.12 108 ARG A C 1
ATOM 835 O O . ARG A 1 108 ? -12.812 14.32 0.446 1 52.12 108 ARG A O 1
ATOM 842 N N . GLN A 1 109 ? -14.18 14.352 -1.346 1 50.97 109 GLN A N 1
ATOM 843 C CA . GLN A 1 109 ? -15.086 15.352 -0.795 1 50.97 109 GLN A CA 1
ATOM 844 C C . GLN A 1 109 ? -16 14.734 0.265 1 50.97 109 GLN A C 1
ATOM 846 O O . GLN A 1 109 ? -16.734 15.453 0.944 1 50.97 109 GLN A O 1
ATOM 851 N N . LEU A 1 110 ? -15.773 13.43 0.342 1 53.09 110 LEU A N 1
ATOM 852 C CA . LEU A 1 110 ? -16.906 12.977 1.152 1 53.09 110 LEU A CA 1
ATOM 853 C C . LEU A 1 110 ? -16.422 12.352 2.453 1 53.09 110 LEU A C 1
ATOM 855 O O . LEU A 1 110 ? -17.203 12.109 3.367 1 53.09 110 LEU A O 1
ATOM 859 N N . ILE A 1 111 ? -15.062 12.133 2.473 1 57.91 111 ILE A N 1
ATOM 860 C CA . ILE A 1 111 ? -14.695 11.422 3.693 1 57.91 111 ILE A CA 1
ATOM 861 C C . ILE A 1 111 ? -14.086 12.398 4.695 1 57.91 111 ILE A C 1
ATOM 863 O O . ILE A 1 111 ? -13.211 13.203 4.34 1 57.91 111 ILE A O 1
ATOM 867 N N . SER A 1 112 ? -14.734 12.531 5.871 1 64.56 112 SER A N 1
ATOM 868 C CA . SER A 1 112 ? -14.227 13.359 6.961 1 64.56 112 SER A CA 1
ATOM 869 C C . SER A 1 112 ? -12.945 12.773 7.547 1 64.56 112 SER A C 1
ATOM 871 O O . SER A 1 112 ? -12.648 11.594 7.367 1 64.56 112 SER A O 1
ATOM 873 N N . ASN A 1 113 ? -12.141 13.664 8.062 1 72.19 113 ASN A N 1
ATOM 874 C CA . ASN A 1 113 ? -10.984 13.203 8.828 1 72.19 113 ASN A CA 1
ATOM 875 C C . ASN A 1 113 ? -11.375 12.148 9.859 1 72.19 113 ASN A C 1
ATOM 877 O O . ASN A 1 113 ? -12.422 12.266 10.5 1 72.19 113 ASN A O 1
ATOM 881 N N . GLY A 1 114 ? -10.75 11.039 9.797 1 74.88 114 GLY A N 1
ATOM 882 C CA . GLY A 1 114 ? -11.031 10.023 10.789 1 74.88 114 GLY A CA 1
ATOM 883 C C . GLY A 1 114 ? -10.43 8.672 10.453 1 74.88 114 GLY A C 1
ATOM 884 O O . GLY A 1 114 ? -9.617 8.562 9.531 1 74.88 114 GLY A O 1
ATOM 885 N N . THR A 1 115 ? -10.594 7.832 11.43 1 73.44 115 THR A N 1
ATOM 886 C CA . THR A 1 115 ? -10.164 6.445 11.289 1 73.44 115 THR A CA 1
ATOM 887 C C . THR A 1 115 ? -11.367 5.516 11.148 1 73.44 115 THR A C 1
ATOM 889 O O . THR A 1 115 ? -12.344 5.645 11.891 1 73.44 115 THR A O 1
ATOM 892 N N . MET A 1 116 ? -11.32 4.793 10.047 1 73.19 116 MET A N 1
ATOM 893 C CA . MET A 1 116 ? -12.43 3.867 9.836 1 73.19 116 MET A CA 1
ATOM 894 C C . MET A 1 116 ? -11.922 2.441 9.664 1 73.19 116 MET A C 1
ATOM 896 O O . MET A 1 116 ? -10.875 2.221 9.047 1 73.19 116 MET A O 1
ATOM 900 N N . PRO A 1 117 ? -12.711 1.498 10.352 1 69.56 117 PRO A N 1
ATOM 901 C CA . PRO A 1 117 ? -12.336 0.094 10.156 1 69.56 117 PRO A CA 1
ATOM 902 C C . PRO A 1 117 ? -12.562 -0.376 8.719 1 69.56 117 PRO A C 1
ATOM 904 O O . PRO A 1 117 ? -13.398 0.183 8 1 69.56 117 PRO A O 1
ATOM 907 N N . LEU A 1 118 ? -11.766 -1.32 8.375 1 67.06 118 LEU A N 1
ATOM 908 C CA . LEU A 1 118 ? -11.867 -1.895 7.039 1 67.06 118 LEU A CA 1
ATOM 909 C C . LEU A 1 118 ? -13.242 -2.529 6.824 1 67.06 118 LEU A C 1
ATOM 911 O O . LEU A 1 118 ? -13.742 -2.561 5.699 1 67.06 118 LEU A O 1
ATOM 915 N N . SER A 1 119 ? -13.703 -3.029 7.957 1 61.41 119 SER A N 1
ATOM 916 C CA . SER A 1 119 ? -14.992 -3.709 7.852 1 61.41 119 SER A CA 1
ATOM 917 C C . SER A 1 119 ? -16.078 -2.766 7.344 1 61.41 119 SER A C 1
ATOM 919 O O . SER A 1 119 ? -17.125 -3.213 6.859 1 61.41 119 SER A O 1
ATOM 921 N N . TYR A 1 120 ? -15.805 -1.564 7.5 1 53.22 120 TYR A N 1
ATOM 922 C CA . TYR A 1 120 ? -16.797 -0.584 7.059 1 53.22 120 TYR A CA 1
ATOM 923 C C . TYR A 1 120 ? -16.641 -0.292 5.57 1 53.22 120 TYR A C 1
ATOM 925 O O . TYR A 1 120 ? -17.484 0.386 4.977 1 53.22 120 TYR A O 1
ATOM 933 N N . ILE A 1 121 ? -15.539 -0.884 5.035 1 52.19 121 ILE A N 1
ATOM 934 C CA . ILE A 1 121 ? -15.32 -0.594 3.621 1 52.19 121 ILE A CA 1
ATOM 935 C C . ILE A 1 121 ? -15.398 -1.886 2.811 1 52.19 121 ILE A C 1
ATOM 937 O O . ILE A 1 121 ? -14.898 -2.93 3.244 1 52.19 121 ILE A O 1
ATOM 941 N N . MET B 1 1 ? -7.355 12.047 15.953 1 43.28 1 MET B N 1
ATOM 942 C CA . MET B 1 1 ? -5.914 12.016 15.711 1 43.28 1 MET B CA 1
ATOM 943 C C . MET B 1 1 ? -5.207 11.148 16.75 1 43.28 1 MET B C 1
ATOM 945 O O . MET B 1 1 ? -4.176 10.539 16.469 1 43.28 1 MET B O 1
ATOM 949 N N . LYS B 1 2 ? -5.797 11.219 17.969 1 52 2 LYS B N 1
ATOM 950 C CA . LYS B 1 2 ? -5.285 10.453 19.094 1 52 2 LYS B CA 1
ATOM 951 C C . LYS B 1 2 ? -5.219 8.961 18.766 1 52 2 LYS B C 1
ATOM 953 O O . LYS B 1 2 ? -4.223 8.297 19.047 1 52 2 LYS B O 1
ATOM 958 N N . ASP B 1 3 ? -6.148 8.633 17.984 1 55.97 3 ASP B N 1
ATOM 959 C CA . ASP B 1 3 ? -6.324 7.211 17.703 1 55.97 3 ASP B CA 1
ATOM 960 C C . ASP B 1 3 ? -5.316 6.727 16.656 1 55.97 3 ASP B C 1
ATOM 962 O O . ASP B 1 3 ? -4.73 5.652 16.812 1 55.97 3 ASP B O 1
ATOM 966 N N . LEU B 1 4 ? -4.988 7.66 15.805 1 53.81 4 LEU B N 1
ATOM 967 C CA . LEU B 1 4 ? -3.986 7.281 14.812 1 53.81 4 LEU B CA 1
ATOM 968 C C . LEU B 1 4 ? -2.641 7.012 15.477 1 53.81 4 LEU B C 1
ATOM 970 O O . LEU B 1 4 ? -1.968 6.031 15.156 1 53.81 4 LEU B O 1
ATOM 974 N N . ASN B 1 5 ? -2.312 7.879 16.438 1 54.56 5 ASN B N 1
ATOM 975 C CA . ASN B 1 5 ? -1.047 7.766 17.156 1 54.56 5 ASN B CA 1
ATOM 976 C C . ASN B 1 5 ? -0.932 6.43 17.891 1 54.56 5 ASN B C 1
ATOM 978 O O . ASN B 1 5 ? 0.127 5.797 17.859 1 54.56 5 ASN B O 1
ATOM 982 N N . GLU B 1 6 ? -1.984 6.336 18.562 1 56.19 6 GLU B N 1
ATOM 983 C CA . GLU B 1 6 ? -1.96 5.117 19.375 1 56.19 6 GLU B CA 1
ATOM 984 C C . GLU B 1 6 ? -1.82 3.879 18.484 1 56.19 6 GLU B C 1
ATOM 986 O O . GLU B 1 6 ? -1.092 2.945 18.828 1 56.19 6 GLU B O 1
ATOM 991 N N . LYS B 1 7 ? -2.52 4.031 17.5 1 55.19 7 LYS B N 1
ATOM 992 C CA . LYS B 1 7 ? -2.533 2.842 16.641 1 55.19 7 LYS B CA 1
ATOM 993 C C . LYS B 1 7 ? -1.223 2.701 15.875 1 55.19 7 LYS B C 1
ATOM 995 O O . LYS B 1 7 ? -0.697 1.595 15.734 1 55.19 7 LYS B O 1
ATOM 1000 N N . LEU B 1 8 ? -0.8 3.865 15.438 1 55.38 8 LEU B N 1
ATOM 1001 C CA . LEU B 1 8 ? 0.482 3.797 14.742 1 55.38 8 LEU B CA 1
ATOM 1002 C C . LEU B 1 8 ? 1.61 3.473 15.719 1 55.38 8 LEU B C 1
ATOM 1004 O O . LEU B 1 8 ? 2.609 2.861 15.336 1 55.38 8 LEU B O 1
ATOM 1008 N N . ALA B 1 9 ? 1.41 3.957 16.922 1 53.47 9 ALA B N 1
ATOM 1009 C CA . ALA B 1 9 ? 2.334 3.625 18 1 53.47 9 ALA B CA 1
ATOM 1010 C C . ALA B 1 9 ? 2.404 2.115 18.219 1 53.47 9 ALA B C 1
ATOM 1012 O O . ALA B 1 9 ? 3.463 1.578 18.562 1 53.47 9 ALA B O 1
ATOM 1013 N N . VAL B 1 10 ? 1.357 1.573 18.031 1 48.94 10 VAL B N 1
ATOM 1014 C CA . VAL B 1 10 ? 1.323 0.124 18.203 1 48.94 10 VAL B CA 1
ATOM 1015 C C . VAL B 1 10 ? 2.145 -0.544 17.094 1 48.94 10 VAL B C 1
ATOM 1017 O O . VAL B 1 10 ? 2.852 -1.523 17.344 1 48.94 10 VAL B O 1
ATOM 1020 N N . ALA B 1 11 ? 1.978 0.048 15.969 1 50.69 11 ALA B N 1
ATOM 1021 C CA . ALA B 1 11 ? 2.822 -0.494 14.906 1 50.69 11 ALA B CA 1
ATOM 1022 C C . ALA B 1 11 ? 4.301 -0.343 15.25 1 50.69 11 ALA B C 1
ATOM 1024 O O . ALA B 1 11 ? 5.117 -1.19 14.883 1 50.69 11 ALA B O 1
ATOM 1025 N N . LYS B 1 12 ? 4.617 0.755 15.883 1 50.03 12 LYS B N 1
ATOM 1026 C CA . LYS B 1 12 ? 5.977 1 16.359 1 50.03 12 LYS B CA 1
ATOM 1027 C C . LYS B 1 12 ? 6.395 -0.042 17.391 1 50.03 12 LYS B C 1
ATOM 1029 O O . LYS B 1 12 ? 7.559 -0.439 17.438 1 50.03 12 LYS B O 1
ATOM 1034 N N . ASN B 1 13 ? 5.504 -0.224 18.25 1 46.59 13 ASN B N 1
ATOM 1035 C CA . ASN B 1 13 ? 5.918 -0.966 19.438 1 46.59 13 ASN B CA 1
ATOM 1036 C C . ASN B 1 13 ? 6.238 -2.422 19.109 1 46.59 13 ASN B C 1
ATOM 1038 O O . ASN B 1 13 ? 6.684 -3.176 19.969 1 46.59 13 ASN B O 1
ATOM 1042 N N . ALA B 1 14 ? 5.902 -2.74 17.969 1 44.44 14 ALA B N 1
ATOM 1043 C CA . ALA B 1 14 ? 6.176 -4.172 17.875 1 44.44 14 ALA B CA 1
ATOM 1044 C C . ALA B 1 14 ? 7.656 -4.434 17.594 1 44.44 14 ALA B C 1
ATOM 1046 O O . ALA B 1 14 ? 8.094 -5.586 17.578 1 44.44 14 ALA B O 1
ATOM 1047 N N . GLY B 1 15 ? 8.547 -3.555 17.844 1 49.34 15 GLY B N 1
ATOM 1048 C CA . GLY B 1 15 ? 9.953 -3.893 17.672 1 49.34 15 GLY B CA 1
ATOM 1049 C C . GLY B 1 15 ? 10.273 -4.387 16.281 1 49.34 15 GLY B C 1
ATOM 1050 O O . GLY B 1 15 ? 11.367 -4.91 16.031 1 49.34 15 GLY B O 1
ATOM 1051 N N . ARG B 1 16 ? 9.352 -4.523 15.445 1 57.66 16 ARG B N 1
ATOM 1052 C CA . ARG B 1 16 ? 9.594 -5.004 14.086 1 57.66 16 ARG B CA 1
ATOM 1053 C C . ARG B 1 16 ? 9.141 -3.971 13.055 1 57.66 16 ARG B C 1
ATOM 1055 O O . ARG B 1 16 ? 8.227 -3.188 13.312 1 57.66 16 ARG B O 1
ATOM 1062 N N . PRO B 1 17 ? 9.977 -3.871 11.977 1 64.38 17 PRO B N 1
ATOM 1063 C CA . PRO B 1 17 ? 9.531 -2.996 10.891 1 64.38 17 PRO B CA 1
ATOM 1064 C C . PRO B 1 17 ? 8.078 -3.238 10.5 1 64.38 17 PRO B C 1
ATOM 1066 O O . PRO B 1 17 ? 7.613 -4.383 10.5 1 64.38 17 PRO B O 1
ATOM 1069 N N . SER B 1 18 ? 7.422 -2.086 10.5 1 79.38 18 SER B N 1
ATOM 1070 C CA . SER B 1 18 ? 6.008 -2.16 10.148 1 79.38 18 SER B CA 1
ATOM 1071 C C . SER B 1 18 ? 5.75 -1.554 8.773 1 79.38 18 SER B C 1
ATOM 1073 O O . SER B 1 18 ? 6.551 -0.762 8.273 1 79.38 18 SER B O 1
ATOM 1075 N N . VAL B 1 19 ? 4.773 -2.086 8.047 1 87.31 19 VAL B N 1
ATOM 1076 C CA . VAL B 1 19 ? 4.367 -1.569 6.746 1 87.31 19 VAL B CA 1
ATOM 1077 C C . VAL B 1 19 ? 3 -0.897 6.859 1 87.31 19 VAL B C 1
ATOM 1079 O O . VAL B 1 19 ? 2.1 -1.417 7.52 1 87.31 19 VAL B O 1
ATOM 1082 N N . ILE B 1 20 ? 2.926 0.304 6.258 1 89.62 20 ILE B N 1
ATOM 1083 C CA . ILE B 1 20 ? 1.63 0.962 6.133 1 89.62 20 ILE B CA 1
ATOM 1084 C C . ILE B 1 20 ? 1.377 1.334 4.676 1 89.62 20 ILE B C 1
ATOM 1086 O O . ILE B 1 20 ? 2.32 1.519 3.902 1 89.62 20 ILE B O 1
ATOM 1090 N N . GLY B 1 21 ? 0.133 1.336 4.297 1 90.94 21 GLY B N 1
ATOM 1091 C CA . GLY B 1 21 ? -0.238 1.914 3.014 1 90.94 21 GLY B CA 1
ATOM 1092 C C . GLY B 1 21 ? -0.401 3.422 3.064 1 90.94 21 GLY B C 1
ATOM 1093 O O . GLY B 1 21 ? -0.942 3.961 4.031 1 90.94 21 GLY B O 1
ATOM 1094 N N . LEU B 1 22 ? 0.118 4.059 2.043 1 92.5 22 LEU B N 1
ATOM 1095 C CA . LEU B 1 22 ? 0.001 5.512 1.984 1 92.5 22 LEU B CA 1
ATOM 1096 C C . LEU B 1 22 ? -0.36 5.969 0.576 1 92.5 22 LEU B C 1
ATOM 1098 O O . LEU B 1 22 ? 0.194 5.469 -0.406 1 92.5 22 LEU B O 1
ATOM 1102 N N . ASP B 1 23 ? -1.348 6.844 0.581 1 88.06 23 ASP B N 1
ATOM 1103 C CA . ASP B 1 23 ? -1.661 7.547 -0.66 1 88.06 23 ASP B CA 1
ATOM 1104 C C . ASP B 1 23 ? -1.799 9.047 -0.421 1 88.06 23 ASP B C 1
ATOM 1106 O O . ASP B 1 23 ? -1.988 9.484 0.716 1 88.06 23 ASP B O 1
ATOM 1110 N N . THR B 1 24 ? -1.463 9.773 -1.52 1 89.69 24 THR B N 1
ATOM 1111 C CA . THR B 1 24 ? -1.647 11.219 -1.448 1 89.69 24 THR B CA 1
ATOM 1112 C C . THR B 1 24 ? -2.441 11.719 -2.648 1 89.69 24 THR B C 1
ATOM 1114 O O . THR B 1 24 ? -2.268 11.234 -3.766 1 89.69 24 THR B O 1
ATOM 1117 N N . GLU B 1 25 ? -3.271 12.68 -2.361 1 84.19 25 GLU B N 1
ATOM 1118 C CA . GLU B 1 25 ? -4.062 13.32 -3.408 1 84.19 25 GLU B CA 1
ATOM 1119 C C . GLU B 1 25 ? -3.861 14.828 -3.402 1 84.19 25 GLU B C 1
ATOM 1121 O O . GLU B 1 25 ? -3.809 15.453 -2.338 1 84.19 25 GLU B O 1
ATOM 1126 N N . TRP B 1 26 ? -3.676 15.297 -4.621 1 81.44 26 TRP B N 1
ATOM 1127 C CA . TRP B 1 26 ? -3.549 16.734 -4.789 1 81.44 26 TRP B CA 1
ATOM 1128 C C . TRP B 1 26 ? -4.293 17.203 -6.035 1 81.44 26 TRP B C 1
ATOM 1130 O O . TRP B 1 26 ? -4.621 16.406 -6.91 1 81.44 26 TRP B O 1
ATOM 1140 N N . ASN B 1 27 ? -4.898 18.344 -6.008 1 71.75 27 ASN B N 1
ATOM 1141 C CA . ASN B 1 27 ? -5.566 18.938 -7.16 1 71.75 27 ASN B CA 1
ATOM 1142 C C . ASN B 1 27 ? -4.566 19.547 -8.141 1 71.75 27 ASN B C 1
ATOM 1144 O O . ASN B 1 27 ? -3.723 20.344 -7.742 1 71.75 27 ASN B O 1
ATOM 1148 N N . ASP B 1 28 ? -4.387 18.812 -9.258 1 62.72 28 ASP B N 1
ATOM 1149 C CA . ASP B 1 28 ? -3.484 19.344 -10.273 1 62.72 28 ASP B CA 1
ATOM 1150 C C . ASP B 1 28 ? -4.004 20.672 -10.836 1 62.72 28 ASP B C 1
ATOM 1152 O O . ASP B 1 28 ? -3.445 21.203 -11.789 1 62.72 28 ASP B O 1
ATOM 1156 N N . ASN B 1 29 ? -5.109 21.078 -10.438 1 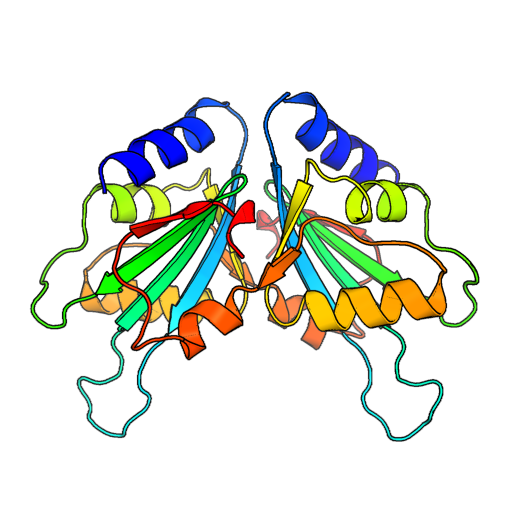56.84 29 ASN B N 1
ATOM 1157 C CA . ASN B 1 29 ? -5.508 22.312 -11.102 1 56.84 29 ASN B CA 1
ATOM 1158 C C . ASN B 1 29 ? -4.391 23.359 -11.07 1 56.84 29 ASN B C 1
ATOM 1160 O O . ASN B 1 29 ? -3.523 23.312 -10.195 1 56.84 29 ASN B O 1
ATOM 1164 N N . GLU B 1 30 ? -4.141 23.953 -12.25 1 49.78 30 GLU B N 1
ATOM 1165 C CA . GLU B 1 30 ? -3.17 24.938 -12.703 1 49.78 30 GLU B CA 1
ATOM 1166 C C . GLU B 1 30 ? -2.857 25.953 -11.602 1 49.78 30 GLU B C 1
ATOM 1168 O O . GLU B 1 30 ? -2.102 26.906 -11.812 1 49.78 30 GLU B O 1
ATOM 1173 N N . ASN B 1 31 ? -3.545 26.016 -10.602 1 51.12 31 ASN B N 1
ATOM 1174 C CA . ASN B 1 31 ? -3.148 27.078 -9.688 1 51.12 31 ASN B CA 1
ATOM 1175 C C . ASN B 1 31 ? -1.898 26.703 -8.898 1 51.12 31 ASN B C 1
ATOM 1177 O O . ASN B 1 31 ? -1.791 25.578 -8.398 1 51.12 31 ASN B O 1
ATOM 1181 N N . PRO B 1 32 ? -0.832 27.406 -9.031 1 49.84 32 PRO B N 1
ATOM 1182 C CA . PRO B 1 32 ? 0.503 27.281 -8.438 1 49.84 32 PRO B CA 1
ATOM 1183 C C . PRO B 1 32 ? 0.477 26.688 -7.031 1 49.84 32 PRO B C 1
ATOM 1185 O O . PRO B 1 32 ? 1.411 25.984 -6.637 1 49.84 32 PRO B O 1
ATOM 1188 N N . ARG B 1 33 ? -0.386 27.234 -6.211 1 51.31 33 ARG B N 1
ATOM 1189 C CA . ARG B 1 33 ? -0.446 26.781 -4.824 1 51.31 33 ARG B CA 1
ATOM 1190 C C . ARG B 1 33 ? -0.923 25.344 -4.738 1 51.31 33 ARG B C 1
ATOM 1192 O O . ARG B 1 33 ? -1.019 24.766 -3.646 1 51.31 33 ARG B O 1
ATOM 1199 N N . HIS B 1 34 ? -1.334 24.703 -5.828 1 55.62 34 HIS B N 1
ATOM 1200 C CA . HIS B 1 34 ? -2.117 23.484 -6.039 1 55.62 34 HIS B CA 1
ATOM 1201 C C . HIS B 1 34 ? -1.238 22.234 -5.977 1 55.62 34 HIS B C 1
ATOM 1203 O O . HIS B 1 34 ? -1.699 21.141 -6.266 1 55.62 34 HIS B O 1
ATOM 1209 N N . ASP B 1 35 ? -0.034 22.438 -5.617 1 61.06 35 ASP B N 1
ATOM 1210 C CA . ASP B 1 35 ? 0.872 21.297 -5.508 1 61.06 35 ASP B CA 1
ATOM 1211 C C . ASP B 1 35 ? 0.841 20.703 -4.105 1 61.06 35 ASP B C 1
ATOM 1213 O O . ASP B 1 35 ? 1.749 19.969 -3.719 1 61.06 35 ASP B O 1
ATOM 1217 N N . GLN B 1 36 ? -0.251 21.156 -3.523 1 82.38 36 GLN B N 1
ATOM 1218 C CA . GLN B 1 36 ? -0.219 20.703 -2.135 1 82.38 36 GLN B CA 1
ATOM 1219 C C . GLN B 1 36 ? -1.097 19.469 -1.935 1 82.38 36 GLN B C 1
ATO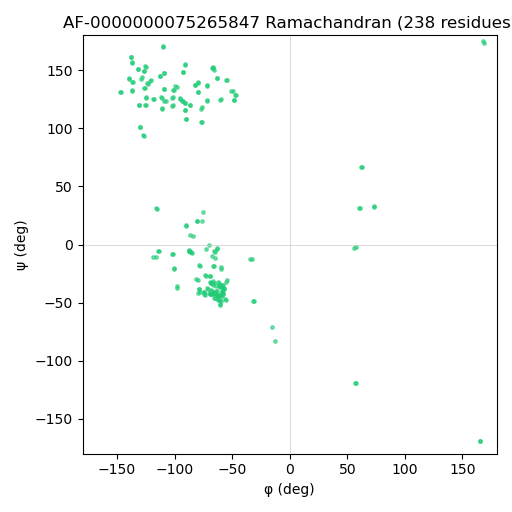M 1221 O O . GLN B 1 36 ? -2.176 19.375 -2.521 1 82.38 36 GLN B O 1
ATOM 1226 N N . VAL B 1 37 ? -0.566 18.625 -1.257 1 88.69 37 VAL B N 1
ATOM 1227 C CA . VAL B 1 37 ? -1.329 17.438 -0.879 1 88.69 37 VAL B CA 1
ATOM 1228 C C . VAL B 1 37 ? -2.551 17.844 -0.061 1 88.69 37 VAL B C 1
ATOM 1230 O O . VAL B 1 37 ? -2.434 18.609 0.904 1 88.69 37 VAL B O 1
ATOM 1233 N N . ASP B 1 38 ? -3.688 17.406 -0.546 1 87.12 38 ASP B N 1
ATOM 1234 C CA . ASP B 1 38 ? -4.926 17.781 0.131 1 87.12 38 ASP B CA 1
ATOM 1235 C C . ASP B 1 38 ? -5.395 16.672 1.071 1 87.12 38 ASP B C 1
ATOM 1237 O O . ASP B 1 38 ? -5.977 16.953 2.123 1 87.12 38 ASP B O 1
ATOM 1241 N N . VAL B 1 39 ? -5.199 15.469 0.64 1 86.94 39 VAL B N 1
ATOM 1242 C CA . VAL B 1 39 ? -5.723 14.336 1.39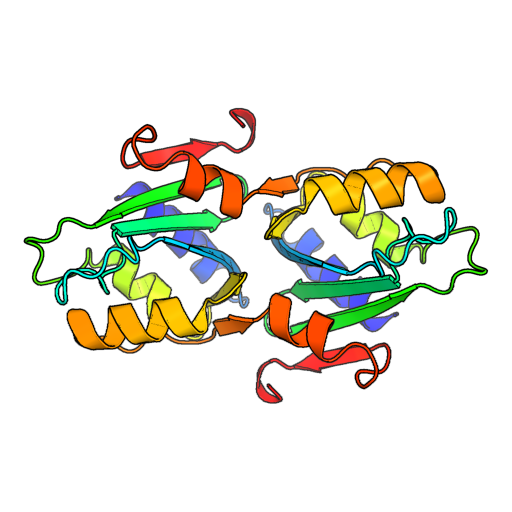7 1 86.94 39 VAL B CA 1
ATOM 1243 C C . VAL B 1 39 ? -4.664 13.242 1.486 1 86.94 39 VAL B C 1
ATOM 1245 O O . VAL B 1 39 ? -3.984 12.945 0.501 1 86.94 39 VAL B O 1
ATOM 1248 N N . ILE B 1 40 ? -4.605 12.625 2.703 1 90.06 40 ILE B N 1
ATOM 1249 C CA . ILE B 1 40 ? -3.686 11.508 2.918 1 90.06 40 ILE B CA 1
ATOM 1250 C C . ILE B 1 40 ? -4.434 10.336 3.551 1 90.06 40 ILE B C 1
ATOM 1252 O O . ILE B 1 40 ? -4.715 10.352 4.75 1 90.06 40 ILE B O 1
ATOM 1256 N N . PRO B 1 41 ? -4.785 9.367 2.822 1 89.12 41 PRO B N 1
ATOM 1257 C CA . PRO B 1 41 ? -5.227 8.094 3.387 1 89.12 41 PRO B CA 1
ATOM 1258 C C . PRO B 1 41 ? -4.059 7.215 3.836 1 89.12 41 PRO B C 1
ATOM 1260 O O . PRO B 1 41 ? -3.068 7.082 3.113 1 89.12 41 PRO B O 1
ATOM 1263 N N . ILE B 1 42 ? -4.121 6.691 5.02 1 89.38 42 ILE B N 1
ATOM 1264 C CA . ILE B 1 42 ? -3.113 5.797 5.578 1 89.38 42 ILE B CA 1
ATOM 1265 C C . ILE B 1 42 ? -3.771 4.5 6.043 1 89.38 42 ILE B C 1
ATOM 1267 O O . ILE B 1 42 ? -4.688 4.52 6.867 1 89.38 42 ILE B O 1
ATOM 1271 N N . ALA B 1 43 ? -3.33 3.482 5.461 1 87.75 43 ALA B N 1
ATOM 1272 C CA . ALA B 1 43 ? -3.822 2.168 5.863 1 87.75 43 ALA B CA 1
ATOM 1273 C C . ALA B 1 43 ? -2.887 1.522 6.883 1 87.75 43 ALA B C 1
ATOM 1275 O O . ALA B 1 43 ? -1.685 1.394 6.637 1 87.75 43 ALA B O 1
ATOM 1276 N N . HIS B 1 44 ? -3.361 1.135 7.98 1 82.75 44 HIS B N 1
ATOM 1277 C CA . HIS B 1 44 ? -2.621 0.47 9.047 1 82.75 44 HIS B CA 1
ATOM 1278 C C . HIS B 1 44 ? -3.498 -0.538 9.781 1 82.75 44 HIS B C 1
ATOM 1280 O O . HIS B 1 44 ? -4.645 -0.237 10.125 1 82.75 44 HIS B O 1
ATOM 1286 N N . ASP B 1 45 ? -2.896 -1.74 9.922 1 77.19 45 ASP B N 1
ATOM 1287 C CA . ASP B 1 45 ? -3.635 -2.836 10.539 1 77.19 45 ASP B CA 1
ATOM 1288 C C . ASP B 1 45 ? -4.934 -3.117 9.789 1 77.19 45 ASP B C 1
ATOM 1290 O O . ASP B 1 45 ? -4.918 -3.389 8.586 1 77.19 45 ASP B O 1
ATOM 1294 N N . ASN B 1 46 ? -6.066 -2.998 10.375 1 76.44 46 ASN B N 1
ATOM 1295 C CA . ASN B 1 46 ? -7.359 -3.225 9.742 1 76.44 46 ASN B CA 1
ATOM 1296 C C . ASN B 1 46 ? -8.188 -1.945 9.68 1 76.44 46 ASN B C 1
ATOM 1298 O O . ASN B 1 46 ? -9.422 -1.994 9.742 1 76.44 46 ASN B O 1
ATOM 1302 N N . THR B 1 47 ? -7.387 -0.851 9.578 1 79.44 47 THR B N 1
ATOM 1303 C CA . THR B 1 47 ? -8.07 0.438 9.555 1 79.44 47 THR B CA 1
ATOM 1304 C C . THR B 1 47 ? -7.449 1.362 8.516 1 79.44 47 THR B C 1
ATOM 1306 O O . THR B 1 47 ? -6.332 1.121 8.047 1 79.44 47 THR B O 1
ATOM 1309 N N . VAL B 1 48 ? -8.25 2.395 8.148 1 83.56 48 VAL B N 1
ATOM 1310 C CA . VAL B 1 48 ? -7.754 3.479 7.309 1 83.56 48 VAL B CA 1
ATOM 1311 C C . VAL B 1 48 ? -7.984 4.816 8 1 83.56 48 VAL B C 1
ATOM 1313 O O . VAL B 1 48 ? -9.086 5.098 8.477 1 83.56 48 VAL B O 1
ATOM 1316 N N . SER B 1 49 ? -6.918 5.527 8.094 1 84.69 49 SER B N 1
ATOM 1317 C CA . SER B 1 49 ? -7.008 6.902 8.57 1 84.69 49 SER B CA 1
ATOM 1318 C C . SER B 1 49 ? -6.918 7.891 7.41 1 84.69 49 SER B C 1
ATOM 1320 O O . SER B 1 49 ? -6.012 7.801 6.578 1 84.69 49 SER B O 1
ATOM 1322 N N . VAL B 1 50 ? -7.93 8.75 7.375 1 84.38 50 VAL B N 1
ATOM 1323 C CA . VAL B 1 50 ? -7.926 9.758 6.32 1 84.38 50 VAL B CA 1
ATOM 1324 C C . VAL B 1 50 ? -7.695 11.141 6.926 1 84.38 50 VAL B C 1
ATOM 1326 O O . VAL B 1 50 ? -8.398 11.547 7.855 1 84.38 50 VAL B O 1
ATOM 1329 N N . LEU B 1 51 ? -6.68 11.82 6.391 1 85.94 51 LEU B N 1
ATOM 1330 C CA . LEU B 1 51 ? -6.383 13.172 6.855 1 85.94 51 LEU B CA 1
ATOM 1331 C C . LEU B 1 51 ? -6.535 14.188 5.727 1 85.94 51 LEU B C 1
ATOM 1333 O O . LEU B 1 51 ? -5.934 14.031 4.664 1 85.94 51 LEU B O 1
ATOM 1337 N N . HIS B 1 52 ? -7.367 15.156 6.043 1 85.5 52 HIS B N 1
ATOM 1338 C CA . HIS B 1 52 ? -7.461 16.297 5.141 1 85.5 52 HIS B CA 1
ATOM 1339 C C . HIS B 1 52 ? -6.512 17.422 5.562 1 85.5 52 HIS B C 1
ATOM 1341 O O . HIS B 1 52 ? -6.57 17.891 6.703 1 85.5 52 HIS B O 1
ATOM 1347 N N . ILE B 1 53 ? -5.707 17.75 4.641 1 86.56 53 ILE B N 1
ATOM 1348 C CA . ILE B 1 53 ? -4.742 18.797 4.938 1 86.56 53 ILE B CA 1
ATOM 1349 C C . ILE B 1 53 ? -5.328 20.156 4.559 1 86.56 53 ILE B C 1
ATOM 1351 O O . ILE B 1 53 ? -5.68 20.375 3.396 1 86.56 53 ILE B O 1
ATOM 1355 N N . ASP B 1 54 ? -5.367 20.953 5.574 1 85.88 54 ASP B N 1
ATOM 1356 C CA . ASP B 1 54 ? -5.844 22.297 5.324 1 85.88 54 ASP B CA 1
ATOM 1357 C C . ASP B 1 54 ? -4.746 23.172 4.703 1 85.88 54 ASP B C 1
ATOM 1359 O O . ASP B 1 54 ? -3.596 23.125 5.137 1 85.88 54 ASP B O 1
ATOM 1363 N N . ARG B 1 55 ? -5.113 23.906 3.814 1 84.06 55 ARG B N 1
ATOM 1364 C CA . ARG B 1 55 ? -4.156 24.75 3.109 1 84.06 55 ARG B CA 1
ATOM 1365 C C . ARG B 1 55 ? -3.57 25.812 4.039 1 84.06 55 ARG B C 1
ATOM 1367 O O . ARG B 1 55 ? -2.482 26.328 3.787 1 84.06 55 ARG B O 1
ATOM 1374 N N . SER B 1 56 ? -4.207 26.031 5.07 1 89 56 SER B N 1
ATOM 1375 C CA . SER B 1 56 ? -3.764 27.062 6.004 1 89 56 SER B CA 1
ATOM 1376 C C . SER B 1 56 ? -2.756 26.5 7.004 1 89 56 SER B C 1
ATOM 1378 O O . SER B 1 56 ? -2.152 27.25 7.773 1 89 56 SER B O 1
ATOM 1380 N N . TRP B 1 57 ? -2.551 25.281 6.965 1 90.25 57 TRP B N 1
ATOM 1381 C CA . TRP B 1 57 ? -1.639 24.656 7.926 1 90.25 57 TRP B CA 1
ATOM 1382 C C . TRP B 1 57 ? -0.192 25.031 7.617 1 90.25 57 TRP B C 1
ATOM 1384 O O . TRP B 1 57 ? 0.209 25.078 6.453 1 90.25 57 TRP B O 1
ATOM 1394 N N . SER B 1 58 ? 0.517 25.344 8.656 1 93.19 58 SER B N 1
ATOM 1395 C CA . SER B 1 58 ? 1.954 25.547 8.523 1 93.19 58 SER B CA 1
ATOM 1396 C C . SER B 1 58 ? 2.742 24.328 8.992 1 93.19 58 SER B C 1
ATOM 1398 O O . SER B 1 58 ? 3.938 24.219 8.711 1 93.19 58 SER B O 1
ATOM 1400 N N . THR B 1 59 ? 2.051 23.578 9.758 1 93.44 59 THR B N 1
ATOM 1401 C CA . THR B 1 59 ? 2.652 22.344 10.25 1 93.44 59 THR B CA 1
ATOM 1402 C C . THR B 1 59 ? 1.653 21.188 10.18 1 93.44 59 THR B C 1
ATOM 1404 O O . THR B 1 59 ? 0.442 21.406 10.133 1 93.44 59 THR B O 1
ATOM 1407 N N . LEU B 1 60 ? 2.195 20 10.117 1 92.5 60 LEU B N 1
ATOM 1408 C CA . LEU B 1 60 ? 1.368 18.812 10.195 1 92.5 60 LEU B CA 1
ATOM 1409 C C . LEU B 1 60 ? 1.216 18.344 11.633 1 92.5 60 LEU B C 1
ATOM 1411 O O . LEU B 1 60 ? 2.061 18.641 12.484 1 92.5 60 LEU B O 1
ATOM 1415 N N . PRO B 1 61 ? 0.093 17.625 11.812 1 88.81 61 PRO B N 1
ATOM 1416 C CA . PRO B 1 61 ? -0.009 17.031 13.148 1 88.81 61 PRO B CA 1
ATOM 1417 C C . PRO B 1 61 ? 1.201 16.172 13.5 1 88.81 61 PRO B C 1
ATOM 1419 O O . PRO B 1 61 ? 1.702 15.422 12.656 1 88.81 61 PRO B O 1
ATOM 1422 N N . LYS B 1 62 ? 1.618 16.266 14.789 1 89.12 62 LYS B N 1
ATOM 1423 C CA . LYS B 1 62 ? 2.824 15.578 15.258 1 89.12 62 LYS B CA 1
ATOM 1424 C C . LYS B 1 62 ? 2.738 14.078 15.016 1 89.12 62 LYS B C 1
ATOM 1426 O O . LYS B 1 62 ? 3.73 13.445 14.648 1 89.12 62 LYS B O 1
ATOM 1431 N N . GLU B 1 63 ? 1.58 13.562 15.188 1 85.25 63 GLU B N 1
ATOM 1432 C CA . GLU B 1 63 ? 1.395 12.125 15.023 1 85.25 63 GLU B CA 1
ATOM 1433 C C . GLU B 1 63 ? 1.664 11.695 13.586 1 85.25 63 GLU B C 1
ATOM 1435 O O . GLU B 1 63 ? 2.244 10.633 13.352 1 85.25 63 GLU B O 1
ATOM 1440 N N . LEU B 1 64 ? 1.219 12.516 12.711 1 88.69 64 LEU B N 1
ATOM 1441 C CA . LEU B 1 64 ? 1.455 12.211 11.305 1 88.69 64 LEU B CA 1
ATOM 1442 C C . LEU B 1 64 ? 2.932 12.359 10.953 1 88.69 64 LEU B C 1
ATOM 1444 O O . LEU B 1 64 ? 3.506 11.5 10.281 1 88.69 64 LEU B O 1
ATOM 1448 N N . VAL B 1 65 ? 3.482 13.375 11.461 1 92.19 65 VAL B N 1
ATOM 1449 C CA . VAL B 1 65 ? 4.902 13.609 11.211 1 92.19 65 VAL B CA 1
ATOM 1450 C C . VAL B 1 65 ? 5.723 12.438 11.75 1 92.19 65 VAL B C 1
ATOM 1452 O O . VAL B 1 65 ? 6.617 11.938 11.078 1 92.19 65 VAL B O 1
ATOM 1455 N N . ASP B 1 66 ? 5.402 12 12.883 1 90.5 66 ASP B N 1
ATOM 1456 C CA . ASP B 1 66 ? 6.121 10.906 13.523 1 90.5 66 ASP B CA 1
ATOM 1457 C C . ASP B 1 66 ? 6.109 9.656 12.641 1 90.5 66 ASP B C 1
ATOM 1459 O O . ASP B 1 66 ? 7.105 8.938 12.562 1 90.5 66 ASP B O 1
ATOM 1463 N N . VAL B 1 67 ? 5.039 9.445 12.031 1 89.62 67 VAL B N 1
ATOM 1464 C CA . VAL B 1 67 ? 4.891 8.273 11.18 1 89.62 67 VAL B CA 1
ATOM 1465 C C . VAL B 1 67 ? 5.676 8.469 9.883 1 89.62 67 VAL B C 1
ATOM 1467 O O . VAL B 1 67 ? 6.41 7.578 9.453 1 89.62 67 VAL B O 1
ATOM 1470 N N . LEU B 1 68 ? 5.574 9.609 9.359 1 93.5 68 LEU B N 1
ATOM 1471 C CA . LEU B 1 68 ? 6.152 9.898 8.047 1 93.5 68 LEU B CA 1
ATOM 1472 C C . LEU B 1 68 ? 7.676 9.906 8.117 1 93.5 68 LEU B C 1
ATOM 1474 O O . LEU B 1 68 ? 8.344 9.539 7.152 1 93.5 68 LEU B O 1
ATOM 1478 N N . VAL B 1 69 ? 8.188 10.211 9.297 1 94.56 69 VAL B N 1
ATOM 1479 C CA . VAL B 1 69 ? 9.641 10.375 9.391 1 94.56 69 VAL B CA 1
ATOM 1480 C C . VAL B 1 69 ? 10.258 9.125 10.016 1 94.56 69 VAL B C 1
ATOM 1482 O O . VAL B 1 69 ? 11.477 9.008 10.102 1 94.56 69 VAL B O 1
ATOM 1485 N N . ASN B 1 70 ? 9.445 8.266 10.477 1 89.75 70 ASN B N 1
ATOM 1486 C CA . ASN B 1 70 ? 9.938 7.066 11.141 1 89.75 70 ASN B CA 1
ATOM 1487 C C . ASN B 1 70 ? 10.562 6.09 10.148 1 89.75 70 ASN B C 1
ATOM 1489 O O . ASN B 1 70 ? 9.867 5.57 9.266 1 89.75 70 ASN B O 1
ATOM 1493 N N . VAL B 1 71 ? 11.781 5.723 10.367 1 89.12 71 VAL B N 1
ATOM 1494 C CA . VAL B 1 71 ? 12.523 4.898 9.422 1 89.12 71 VAL B CA 1
ATOM 1495 C C . VAL B 1 71 ? 12.094 3.439 9.562 1 89.12 71 VAL B C 1
ATOM 1497 O O . VAL B 1 71 ? 12.281 2.643 8.641 1 89.12 71 VAL B O 1
ATOM 1500 N N . ASP B 1 72 ? 11.5 3.127 10.617 1 84.12 72 ASP B N 1
ATOM 1501 C CA . ASP B 1 72 ? 11.117 1.743 10.875 1 84.12 72 ASP B CA 1
ATOM 1502 C C . ASP B 1 72 ? 9.742 1.433 10.289 1 84.12 72 ASP B C 1
ATOM 1504 O O . ASP B 1 72 ? 9.297 0.285 10.312 1 84.12 72 ASP B O 1
ATOM 1508 N N . ILE B 1 73 ? 9.117 2.426 9.773 1 86.88 73 ILE B N 1
ATOM 1509 C CA . ILE B 1 73 ? 7.816 2.24 9.133 1 86.88 73 ILE B CA 1
ATOM 1510 C C . ILE B 1 73 ? 7.941 2.453 7.629 1 86.88 73 ILE B C 1
ATOM 1512 O O . ILE B 1 73 ? 8.258 3.555 7.176 1 86.88 73 ILE B O 1
ATOM 1516 N N . THR B 1 74 ? 7.664 1.399 6.918 1 89.31 74 THR B N 1
ATOM 1517 C CA . THR B 1 74 ? 7.707 1.496 5.465 1 89.31 74 THR B CA 1
ATOM 1518 C C . THR B 1 74 ? 6.367 1.98 4.918 1 89.31 74 THR B C 1
ATOM 1520 O O . THR B 1 74 ? 5.324 1.39 5.203 1 89.31 74 THR B O 1
ATOM 1523 N N . LYS B 1 75 ? 6.398 3.123 4.223 1 91.94 75 LYS B N 1
ATOM 1524 C CA . LYS B 1 75 ? 5.207 3.629 3.543 1 91.94 75 LYS B CA 1
ATOM 1525 C C . LYS B 1 75 ? 5.133 3.111 2.109 1 91.94 75 LYS B C 1
ATOM 1527 O O . LYS B 1 75 ? 5.973 3.457 1.274 1 91.94 75 LYS B O 1
ATOM 1532 N N . VAL B 1 76 ? 4.082 2.342 1.925 1 91.38 76 VAL B N 1
ATOM 1533 C CA . VAL B 1 76 ? 3.963 1.707 0.616 1 91.38 76 VAL B CA 1
ATOM 1534 C C . VAL B 1 76 ? 2.764 2.285 -0.132 1 91.38 76 VAL B C 1
ATOM 1536 O O . VAL B 1 76 ? 1.74 2.605 0.476 1 91.38 76 VAL B O 1
ATOM 1539 N N . GLY B 1 77 ? 2.922 2.395 -1.432 1 89.69 77 GLY B N 1
ATOM 1540 C CA . GLY B 1 77 ? 1.85 2.896 -2.277 1 89.69 77 GLY B CA 1
ATOM 1541 C C . GLY B 1 77 ? 2.316 3.279 -3.668 1 89.69 77 GLY B C 1
ATOM 1542 O O . GLY B 1 77 ? 3.41 2.896 -4.09 1 89.69 77 GLY B O 1
ATOM 1543 N N . ARG B 1 78 ? 1.426 3.926 -4.316 1 85.81 78 ARG B N 1
ATOM 1544 C CA . ARG B 1 78 ? 1.771 4.461 -5.629 1 85.81 78 ARG B CA 1
ATOM 1545 C C . ARG B 1 78 ? 2.062 5.953 -5.555 1 85.81 78 ARG B C 1
ATOM 1547 O O . ARG B 1 78 ? 1.311 6.707 -4.934 1 85.81 78 ARG B O 1
ATOM 1554 N N . SER B 1 79 ? 3.178 6.387 -6.176 1 87.62 79 SER B N 1
ATOM 1555 C CA . SER B 1 79 ? 3.594 7.785 -6.211 1 87.62 79 SER B CA 1
ATOM 1556 C C . SER B 1 79 ? 3.84 8.328 -4.809 1 87.62 79 SER B C 1
ATOM 1558 O O . SER B 1 79 ? 3.492 9.469 -4.508 1 87.62 79 SER B O 1
ATOM 1560 N N . VAL B 1 80 ? 4.258 7.484 -3.961 1 92.38 80 VAL B N 1
ATOM 1561 C CA . VAL B 1 80 ? 4.57 7.883 -2.592 1 92.38 80 VAL B CA 1
ATOM 1562 C C . VAL B 1 80 ? 5.676 8.938 -2.598 1 92.38 80 VAL B C 1
ATOM 1564 O O . VAL B 1 80 ? 5.617 9.906 -1.839 1 92.38 80 VAL B O 1
ATOM 1567 N N . GLY B 1 81 ? 6.566 8.805 -3.498 1 92.88 81 GLY B N 1
ATOM 1568 C CA . GLY B 1 81 ? 7.672 9.742 -3.607 1 92.88 81 GLY B CA 1
ATOM 1569 C C . GLY B 1 81 ? 7.227 11.156 -3.932 1 92.88 81 GLY B C 1
ATOM 1570 O O . GLY B 1 81 ? 7.738 12.125 -3.363 1 92.88 81 GLY B O 1
ATOM 1571 N N . VAL B 1 82 ? 6.32 11.242 -4.832 1 91.06 82 VAL B N 1
ATOM 1572 C CA . VAL B 1 82 ? 5.785 12.547 -5.203 1 91.06 82 VAL B CA 1
ATOM 1573 C C . VAL B 1 82 ? 5.086 13.18 -4 1 91.06 82 VAL B C 1
ATOM 1575 O O . VAL B 1 82 ? 5.281 14.359 -3.713 1 91.06 82 VAL B O 1
ATOM 1578 N N . GLY B 1 83 ? 4.328 12.344 -3.324 1 92.81 83 GLY B N 1
ATOM 1579 C CA . GLY B 1 83 ? 3.701 12.828 -2.104 1 92.81 83 GLY B CA 1
ATOM 1580 C C . GLY B 1 83 ? 4.703 13.305 -1.068 1 92.81 83 GLY B C 1
ATOM 1581 O O . GLY B 1 83 ? 4.535 14.383 -0.486 1 92.81 83 GLY B O 1
ATOM 1582 N N . PHE B 1 84 ? 5.707 12.539 -0.927 1 95.56 84 PHE B N 1
ATOM 1583 C CA . PHE B 1 84 ? 6.766 12.891 0.013 1 95.56 84 PHE B CA 1
ATOM 1584 C C . PHE B 1 84 ? 7.406 14.219 -0.367 1 95.56 84 PHE B C 1
ATOM 1586 O O . PHE B 1 84 ? 7.605 15.086 0.487 1 95.56 84 PHE B O 1
ATOM 1593 N N . SER B 1 85 ? 7.734 14.336 -1.602 1 95.44 85 SER B N 1
ATOM 1594 C CA . SER B 1 85 ? 8.375 15.57 -2.062 1 95.44 85 SER B CA 1
ATOM 1595 C C . SER B 1 85 ? 7.496 16.781 -1.783 1 95.44 85 SER B C 1
ATOM 1597 O O . SER B 1 85 ? 7.988 17.812 -1.311 1 95.44 85 SER B O 1
ATOM 1599 N N . ARG B 1 86 ? 6.309 16.656 -2.006 1 93.31 86 ARG B N 1
ATOM 1600 C CA . ARG B 1 86 ? 5.387 17.766 -1.798 1 93.31 86 ARG B CA 1
ATOM 1601 C C . ARG B 1 86 ? 5.25 18.094 -0.314 1 93.31 86 ARG B C 1
ATOM 1603 O O . ARG B 1 86 ? 5.246 19.266 0.072 1 93.31 86 ARG B O 1
ATOM 1610 N N . LEU B 1 87 ? 5.148 17.109 0.469 1 94.88 87 LEU B N 1
ATOM 1611 C CA . LEU B 1 87 ? 5.039 17.297 1.911 1 94.88 87 LEU B CA 1
ATOM 1612 C C . LEU B 1 87 ? 6.32 17.906 2.477 1 94.88 87 LEU B C 1
ATOM 1614 O O . LEU B 1 87 ? 6.273 18.812 3.307 1 94.88 87 LEU B O 1
ATOM 1618 N N . ASN B 1 88 ? 7.438 17.359 2.057 1 96 88 ASN B N 1
ATOM 1619 C CA . ASN B 1 88 ? 8.734 17.875 2.492 1 96 88 ASN B CA 1
ATOM 1620 C C . ASN B 1 88 ? 8.875 19.375 2.188 1 96 88 ASN B C 1
ATOM 1622 O O . ASN B 1 88 ? 9.273 20.156 3.053 1 96 88 ASN B O 1
ATOM 1626 N N . ASN B 1 89 ? 8.531 19.672 1.009 1 93.38 89 ASN B N 1
ATOM 1627 C CA . ASN B 1 89 ? 8.672 21.047 0.56 1 93.38 89 ASN B CA 1
ATOM 1628 C C . ASN B 1 89 ? 7.738 21.984 1.324 1 93.38 89 ASN B C 1
ATOM 1630 O O . ASN B 1 89 ? 8.141 23.078 1.729 1 93.38 89 ASN B O 1
ATOM 1634 N N . ARG B 1 90 ? 6.629 21.562 1.524 1 92.25 90 ARG B N 1
ATOM 1635 C CA . ARG B 1 90 ? 5.621 22.438 2.125 1 92.25 90 ARG B CA 1
ATOM 1636 C C . ARG B 1 90 ? 5.82 22.547 3.635 1 92.25 90 ARG B C 1
ATOM 1638 O O . ARG B 1 90 ? 5.648 23.609 4.215 1 92.25 90 ARG B O 1
ATOM 1645 N N . PHE B 1 91 ? 6.176 21.484 4.289 1 95.12 91 PHE B N 1
ATOM 1646 C CA . PHE B 1 91 ? 6.121 21.469 5.746 1 95.12 91 PHE B CA 1
ATOM 1647 C C . PHE B 1 91 ? 7.52 21.359 6.34 1 95.12 91 PHE B C 1
ATOM 1649 O O . PHE B 1 91 ? 7.684 21.391 7.562 1 95.12 91 PHE B O 1
ATOM 1656 N N . GLY B 1 92 ? 8.484 21.188 5.574 1 95.44 92 GLY B N 1
ATOM 1657 C CA . GLY B 1 92 ? 9.859 21.156 6.059 1 95.44 92 GLY B CA 1
ATOM 1658 C C . GLY B 1 92 ? 10.188 19.875 6.824 1 95.44 92 GLY B C 1
ATOM 1659 O O . GLY B 1 92 ? 10.891 19.922 7.836 1 95.44 92 GLY B O 1
ATOM 1660 N N . ILE B 1 93 ? 9.633 18.859 6.461 1 95.69 93 ILE B N 1
ATOM 1661 C CA . ILE B 1 93 ? 9.938 17.562 7.051 1 95.69 93 ILE B CA 1
ATOM 1662 C C . ILE B 1 93 ? 10.68 16.703 6.039 1 95.69 93 ILE B C 1
ATOM 1664 O O . ILE B 1 93 ? 10.852 17.094 4.883 1 95.69 93 ILE B O 1
ATOM 1668 N N . GLU B 1 94 ? 11.188 15.57 6.566 1 97.5 94 GLU B N 1
ATOM 1669 C CA . GLU B 1 94 ? 11.844 14.594 5.703 1 97.5 94 GLU B CA 1
ATOM 1670 C C . GLU B 1 94 ? 11.234 13.203 5.875 1 97.5 94 GLU B C 1
ATOM 1672 O O . GLU B 1 94 ? 11.648 12.445 6.758 1 97.5 94 GLU B O 1
ATOM 1677 N N . CYS B 1 95 ? 10.312 12.977 5.016 1 97 95 CYS B N 1
ATOM 1678 C CA . CYS B 1 95 ? 9.688 11.664 5.051 1 97 95 CYS B CA 1
ATOM 1679 C C . CYS B 1 95 ? 10.703 10.57 4.738 1 97 95 CYS B C 1
ATOM 1681 O O . CYS B 1 95 ? 11.602 10.766 3.918 1 97 95 CYS B O 1
ATOM 1683 N N . LYS B 1 96 ? 10.461 9.461 5.484 1 94.12 96 LYS B N 1
ATOM 1684 C CA . LYS B 1 96 ? 11.453 8.398 5.352 1 94.12 96 LYS B CA 1
ATOM 1685 C C . LYS B 1 96 ? 10.805 7.078 4.953 1 94.12 96 LYS B C 1
ATOM 1687 O O . LYS B 1 96 ? 9.617 6.859 5.215 1 94.12 96 LYS B O 1
ATOM 1692 N N . THR B 1 97 ? 11.578 6.215 4.273 1 92 97 THR B N 1
ATOM 1693 C CA . THR B 1 97 ? 11.312 4.809 3.994 1 92 97 THR B CA 1
ATOM 1694 C C . THR B 1 97 ? 10.062 4.652 3.137 1 92 97 THR B C 1
ATOM 1696 O O . THR B 1 97 ? 9.055 4.102 3.59 1 92 97 THR B O 1
ATOM 1699 N N . LYS B 1 98 ? 10.117 5.09 1.945 1 92.44 98 LYS B N 1
ATOM 1700 C CA . LYS B 1 98 ? 9.062 4.887 0.957 1 92.44 98 LYS B CA 1
ATOM 1701 C C . LYS B 1 98 ? 9.328 3.639 0.12 1 92.44 98 LYS B C 1
ATOM 1703 O O . LYS B 1 98 ? 10.484 3.254 -0.081 1 92.44 98 LYS B O 1
ATOM 1708 N N . LEU B 1 99 ? 8.297 3.031 -0.28 1 88.38 99 LEU B N 1
ATOM 1709 C CA . LEU B 1 99 ? 8.352 1.957 -1.265 1 88.38 99 LEU B CA 1
ATOM 1710 C C . LEU B 1 99 ? 7.324 2.18 -2.371 1 88.38 99 LEU B C 1
ATOM 1712 O O . LEU B 1 99 ? 6.117 2.17 -2.115 1 88.38 99 LEU B O 1
ATOM 1716 N N . GLU B 1 100 ? 7.887 2.283 -3.594 1 86.75 100 GLU B N 1
ATOM 1717 C CA . GLU B 1 100 ? 7.039 2.559 -4.75 1 86.75 100 GLU B CA 1
ATOM 1718 C C . GLU B 1 100 ? 6.547 1.267 -5.395 1 86.75 100 GLU B C 1
ATOM 1720 O O . GLU B 1 100 ? 7.309 0.581 -6.082 1 86.75 100 GLU B O 1
ATOM 1725 N N . LEU B 1 101 ? 5.277 0.98 -5.223 1 81.12 101 LEU B N 1
ATOM 1726 C CA . LEU B 1 101 ? 4.73 -0.241 -5.801 1 81.12 101 LEU B CA 1
ATOM 1727 C C . LEU B 1 101 ? 4.637 -0.128 -7.316 1 81.12 101 LEU B C 1
ATOM 1729 O O . LEU B 1 101 ? 4.895 -1.099 -8.031 1 81.12 101 LEU B O 1
ATOM 1733 N N . GLY B 1 102 ? 4.289 0.99 -7.855 1 72.81 102 GLY B N 1
ATOM 1734 C CA . GLY B 1 102 ? 4.125 1.183 -9.289 1 72.81 102 GLY B CA 1
ATOM 1735 C C . GLY B 1 102 ? 5.426 1.047 -10.055 1 72.81 102 GLY B C 1
ATOM 1736 O O . GLY B 1 102 ? 5.426 0.641 -11.219 1 72.81 102 GLY B O 1
ATOM 1737 N N . SER B 1 103 ? 6.523 1.404 -9.523 1 67.5 103 SER B N 1
ATOM 1738 C CA . SER B 1 103 ? 7.812 1.371 -10.203 1 67.5 103 SER B CA 1
ATOM 1739 C C . SER B 1 103 ? 8.258 -0.061 -10.484 1 67.5 103 SER B C 1
ATOM 1741 O O . SER B 1 103 ? 8.906 -0.329 -11.492 1 67.5 103 SER B O 1
ATOM 1743 N N . PHE B 1 104 ? 7.922 -0.993 -9.617 1 64.38 104 PHE B N 1
ATOM 1744 C CA . PHE B 1 104 ? 8.336 -2.381 -9.789 1 64.38 104 PHE B CA 1
ATOM 1745 C C . PHE B 1 104 ? 7.543 -3.053 -10.898 1 64.38 104 PHE B C 1
ATOM 1747 O O . PHE B 1 104 ? 8.023 -3.992 -11.539 1 64.38 104 PHE B O 1
ATOM 1754 N N . CYS B 1 105 ? 6.379 -2.496 -11.07 1 58.47 105 CYS B N 1
ATOM 1755 C CA . CYS B 1 105 ? 5.543 -3.041 -12.133 1 58.47 105 CYS B CA 1
ATOM 1756 C C . CYS B 1 105 ? 5.969 -2.506 -13.492 1 58.47 105 CYS B C 1
ATOM 1758 O O . CYS B 1 105 ? 5.957 -3.236 -14.484 1 58.47 105 CYS B O 1
ATOM 1760 N N . SER B 1 106 ? 6.227 -1.28 -13.398 1 55.78 106 SER B N 1
ATOM 1761 C CA . SER B 1 106 ? 6.645 -0.71 -14.672 1 55.78 106 SER B CA 1
ATOM 1762 C C . SER B 1 106 ? 7.961 -1.322 -15.148 1 55.78 106 SER B C 1
ATOM 1764 O O . SER B 1 106 ? 8.188 -1.458 -16.359 1 55.78 106 SER B O 1
ATOM 1766 N N . ALA B 1 107 ? 8.773 -1.582 -14.148 1 53.47 107 ALA B N 1
ATOM 1767 C CA . ALA B 1 107 ? 10.039 -2.211 -14.531 1 53.47 107 ALA B CA 1
ATOM 1768 C C . ALA B 1 107 ? 9.836 -3.686 -14.867 1 53.47 107 ALA B C 1
ATOM 1770 O O . ALA B 1 107 ? 10.805 -4.438 -14.992 1 53.47 107 ALA B O 1
ATOM 1771 N N . ARG B 1 108 ? 8.703 -4.012 -15.297 1 51.94 108 ARG B N 1
ATOM 1772 C CA . ARG B 1 108 ? 8.211 -5.32 -15.727 1 51.94 108 ARG B CA 1
ATOM 1773 C C . ARG B 1 108 ? 9.359 -6.305 -15.898 1 51.94 108 ARG B C 1
ATOM 1775 O O . ARG B 1 108 ? 9.312 -7.422 -15.375 1 51.94 108 ARG B O 1
ATOM 1782 N N . GLN B 1 109 ? 9.883 -6.117 -17.094 1 51.19 109 GLN B N 1
ATOM 1783 C CA . GLN B 1 109 ? 10.719 -7.098 -17.781 1 51.19 109 GLN B CA 1
ATOM 1784 C C . GLN B 1 109 ? 12.086 -7.23 -17.109 1 51.19 109 GLN B C 1
ATOM 1786 O O . GLN B 1 109 ? 12.906 -8.055 -17.516 1 51.19 109 GLN B O 1
ATOM 1791 N N . LEU B 1 110 ? 12.164 -6.383 -16.047 1 53.44 110 LEU B N 1
ATOM 1792 C CA . LEU B 1 110 ? 13.594 -6.449 -15.75 1 53.44 110 LEU B CA 1
ATOM 1793 C C . LEU B 1 110 ? 13.828 -7.039 -14.367 1 53.44 110 LEU B C 1
ATOM 1795 O O . LEU B 1 110 ? 14.969 -7.375 -14.016 1 53.44 110 LEU B O 1
ATOM 1799 N N . ILE B 1 111 ? 12.695 -7.156 -13.641 1 58.31 111 ILE B N 1
ATOM 1800 C CA . ILE B 1 111 ? 13.031 -7.641 -12.305 1 58.31 111 ILE B CA 1
ATOM 1801 C C . ILE B 1 111 ? 12.719 -9.133 -12.203 1 58.31 111 ILE B C 1
ATOM 1803 O O . ILE B 1 111 ? 11.641 -9.578 -12.609 1 58.31 111 ILE B O 1
ATOM 1807 N N . SER B 1 112 ? 13.758 -9.914 -11.922 1 64.81 112 SER B N 1
ATOM 1808 C CA . SER B 1 112 ? 13.609 -11.352 -11.719 1 64.81 112 SER B CA 1
ATOM 1809 C C . SER B 1 112 ? 12.781 -11.656 -10.469 1 64.81 112 SER B C 1
ATOM 1811 O O . SER B 1 112 ? 12.641 -10.805 -9.594 1 64.81 112 SER B O 1
ATOM 1813 N N . ASN B 1 113 ? 12.102 -12.758 -10.523 1 72.56 113 ASN B N 1
ATOM 1814 C CA . ASN B 1 113 ? 11.445 -13.242 -9.32 1 72.56 113 ASN B CA 1
ATOM 1815 C C . ASN B 1 113 ? 12.391 -13.242 -8.117 1 72.56 113 ASN B C 1
ATOM 1817 O O . ASN B 1 113 ? 13.562 -13.594 -8.25 1 72.56 113 ASN B O 1
ATOM 1821 N N . GLY B 1 114 ? 12 -12.594 -7.086 1 75.12 114 GLY B N 1
ATOM 1822 C CA . GLY B 1 114 ? 12.82 -12.609 -5.887 1 75.12 114 GLY B CA 1
ATOM 1823 C C . GLY B 1 114 ? 12.398 -11.586 -4.855 1 75.12 114 GLY B C 1
ATOM 1824 O O . GLY B 1 114 ? 11.336 -10.977 -4.977 1 75.12 114 GLY B O 1
ATOM 1825 N N . THR B 1 115 ? 13.109 -11.711 -3.764 1 74.12 115 THR B N 1
ATOM 1826 C CA . THR B 1 115 ? 12.922 -10.773 -2.662 1 74.12 115 THR B CA 1
ATOM 1827 C C . THR B 1 115 ? 14.125 -9.844 -2.537 1 74.12 115 THR B C 1
ATOM 1829 O O . THR B 1 115 ? 15.273 -10.289 -2.607 1 74.12 115 THR B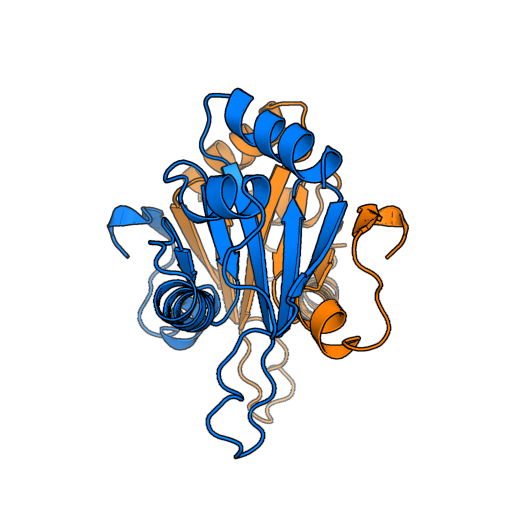 O 1
ATOM 1832 N N . MET B 1 116 ? 13.789 -8.578 -2.6 1 73.56 116 MET B N 1
ATOM 1833 C CA . MET B 1 116 ? 14.875 -7.613 -2.477 1 73.56 116 MET B CA 1
ATOM 1834 C C . MET B 1 116 ? 14.609 -6.641 -1.332 1 73.56 116 MET B C 1
ATOM 1836 O O . MET B 1 116 ? 13.469 -6.234 -1.109 1 73.56 116 MET B O 1
ATOM 1840 N N . PRO B 1 117 ? 15.758 -6.367 -0.583 1 70.31 117 PRO B N 1
ATOM 1841 C CA . PRO B 1 117 ? 15.602 -5.367 0.476 1 70.31 117 PRO B CA 1
ATOM 1842 C C . PRO B 1 117 ? 15.32 -3.967 -0.071 1 70.31 117 PRO B C 1
ATOM 1844 O O . PRO B 1 117 ? 15.695 -3.66 -1.207 1 70.31 117 PRO B O 1
ATOM 1847 N N . LEU B 1 118 ? 14.656 -3.248 0.737 1 67.44 118 LEU B N 1
ATOM 1848 C CA . LEU B 1 118 ? 14.32 -1.878 0.365 1 67.44 118 LEU B CA 1
ATOM 1849 C C . LEU B 1 118 ? 15.586 -1.046 0.175 1 67.44 118 LEU B C 1
ATOM 1851 O O . LEU B 1 118 ? 15.609 -0.117 -0.636 1 67.44 118 LEU B O 1
ATOM 1855 N N . SER B 1 119 ? 16.547 -1.452 0.996 1 62.06 119 SER B N 1
ATOM 1856 C CA . SER B 1 119 ? 17.781 -0.687 0.937 1 62.06 119 SER B CA 1
ATOM 1857 C C . SER B 1 119 ? 18.391 -0.731 -0.459 1 62.06 119 SER B C 1
ATOM 1859 O O . SER B 1 119 ? 19.219 0.11 -0.805 1 62.06 119 SER B O 1
ATOM 1861 N N . TYR B 1 120 ? 17.969 -1.678 -1.159 1 54.19 120 TYR B N 1
ATOM 1862 C CA . TYR B 1 120 ? 18.516 -1.816 -2.506 1 54.19 120 TYR B CA 1
ATOM 1863 C C . TYR B 1 120 ? 17.75 -0.947 -3.496 1 54.19 120 TYR B C 1
ATOM 1865 O O . TYR B 1 120 ? 18.141 -0.818 -4.656 1 54.19 120 TYR B O 1
ATOM 1873 N N . ILE B 1 121 ? 16.672 -0.377 -2.941 1 52.28 121 ILE B N 1
ATOM 1874 C CA . ILE B 1 121 ? 15.867 0.429 -3.855 1 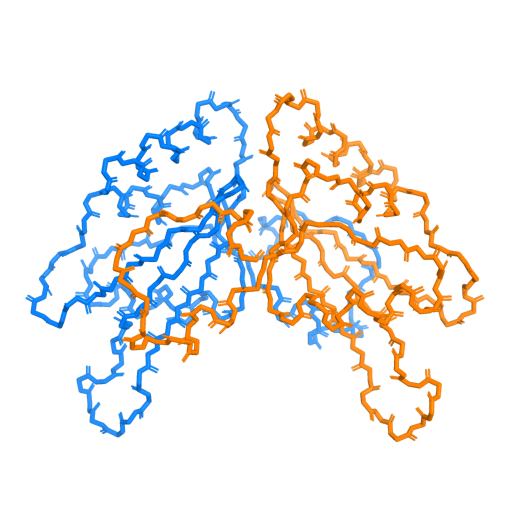52.28 121 ILE B CA 1
ATOM 1875 C C . ILE B 1 121 ? 15.852 1.882 -3.387 1 52.28 121 ILE B C 1
ATOM 1877 O O . ILE B 1 121 ? 15.758 2.152 -2.188 1 52.28 121 ILE B O 1
#

Secondary structure (DSSP, 8-state):
-HHHHHHHHHHHHTSS-EEEEE--EE---S-GGG-SEEEEEEEETTEEEEEEPPTT-SS--HHHHHHHH-TTEEEEESSHHHHHHHHHHHH------EEEHHHHHHTTTTPPSEEEEGGG-/-HHHHHHHHHHHHTSS-EEEEE--EE---S-GGG-SEEEEEEEETTEEEEEEPPTT-SS--HHHHHHHH-TTEEEEESSHHHHHHHHHHHH------EEEHHHHHHTTTTPPSEEEEGGG-

Radius of gyration: 17.62 Å; Cα contacts (8 Å, |Δi|>4): 488; chains: 2; bounding box: 35×51×46 Å

Sequence (242 aa):
MKDLNEKLAVAKNAGRPSVIGLDTEWNDNENPRHDQVDVIPIAHDNTVSVLHIDRSWSTLPKELVDVLVNVDITKVGRSVGVGFSRLNNRFGIECKTKLELGSFCSARQLISNGTMPLSYIMKDLNEKLAVAKNAGRPSVIGLDTEWNDNENPRHDQVDVIPIAHDNTVSVLHIDRSWSTLPKELVDVLVNVDITKVGRSVGVGFSRLNNRFGIECKTKLELGSFCSARQLISNGTMPLSYI